Protein AF-B4MZ64-F1 (afdb_monomer)

Secondary structure (DSSP, 8-state):
---TTSTTSGGGS---TTTT-HHHHHHHHHHHHH-TTS-HHHHHHHHHHHHHHS-HHHHHTT------------------------------------------PPPP-PPPPPPPPP-------------------PPPPP-------------TT-------PPP-PPPS-HHHHHHHHHHHH--SS-HHHHHHHHHHHHHTS-HHHHHHHHHHHHHHHHHHHHHHTTSS---

Organism: Drosophila willistoni (NCBI:txid7260)

pLDDT: mean 71.17, std 20.62, range [40.06, 98.38]

Sequence (235 aa):
MPKSSETIRILRLHEPARVGSRAFLNFLREFRSKNTQLDLNTSIRRGTNVWQTMNDTERSKFDYTMPSKCREATAPQDNADMCCNKKMKRKSACAMKRPSCPKKRKPRGCPRKPACPMRKKKKRACAKKRKPACPKKRKPACRKKRKTCRPKRRNPCAKKRVKCSKPGPVMNNGYLNFVRSFRKKHCDLKPQELIKMAARAWCSLPEDKKDRYRRMACKVSKSCRHKHRRVCTGK

Solvent-accessible surface area (backbone atoms only — not comparable to full-atom values): 16026 Å² total; per-residue (Å²): 135,85,69,86,78,63,73,70,67,70,79,73,75,71,71,78,82,58,92,75,41,69,25,58,58,48,42,51,51,52,54,41,72,75,41,72,91,51,54,72,69,56,44,51,54,52,44,51,54,52,58,69,73,51,52,70,77,62,48,50,69,31,53,60,70,68,73,75,71,65,82,72,72,77,63,80,86,81,78,84,86,88,76,92,74,82,74,75,76,78,73,74,83,73,83,70,75,73,74,78,74,75,82,77,73,77,84,79,77,79,81,81,73,81,78,75,80,76,81,77,79,77,82,79,88,75,92,78,81,91,80,85,89,77,89,76,81,77,77,82,77,79,80,75,80,74,78,78,77,73,79,77,84,73,74,88,78,68,76,77,70,82,72,60,74,82,74,75,79,89,45,79,40,28,65,61,43,44,44,52,57,48,43,74,77,49,59,88,52,55,72,69,58,45,51,56,52,42,52,53,53,55,70,73,47,55,67,73,66,51,45,58,31,38,53,56,9,53,53,55,55,60,68,53,53,67,63,65,65,70,75,78,75,78,129

Radius of gyration: 35.27 Å; Cα contacts (8 Å, |Δi|>4): 77; chains: 1; bounding box: 76×87×74 Å

Structure (mmCIF, N/CA/C/O backbone):
data_AF-B4MZ64-F1
#
_entry.id   AF-B4MZ64-F1
#
loop_
_atom_site.group_PDB
_atom_site.id
_atom_site.type_symbol
_atom_site.label_atom_id
_atom_site.label_alt_id
_atom_site.label_comp_id
_atom_site.label_asym_id
_atom_site.label_entity_id
_atom_site.label_seq_id
_atom_site.pdbx_PDB_ins_code
_atom_site.Cartn_x
_atom_site.Cartn_y
_atom_site.Cartn_z
_atom_site.occupancy
_atom_site.B_iso_or_equiv
_atom_site.auth_seq_id
_atom_site.auth_comp_id
_atom_site.auth_asym_id
_atom_site.auth_atom_id
_atom_site.pdbx_PDB_model_num
ATOM 1 N N . MET A 1 1 ? -29.131 22.710 37.469 1.00 44.19 1 MET A N 1
ATOM 2 C CA . MET A 1 1 ? -29.317 22.275 36.066 1.00 44.19 1 MET A CA 1
ATOM 3 C C . MET A 1 1 ? -28.322 23.017 35.175 1.00 44.19 1 MET A C 1
ATOM 5 O O . MET A 1 1 ? -28.594 24.157 34.809 1.00 44.19 1 MET A O 1
ATOM 9 N N . PRO A 1 2 ? -27.130 22.452 34.914 1.00 45.06 2 PRO A N 1
ATOM 10 C CA . PRO A 1 2 ? -26.125 23.092 34.064 1.00 45.06 2 PRO A CA 1
ATOM 11 C C . PRO A 1 2 ? -26.565 23.093 32.590 1.00 45.06 2 PRO A C 1
ATOM 13 O O . PRO A 1 2 ? -27.220 22.165 32.117 1.00 45.06 2 PRO A O 1
ATOM 16 N N . LYS A 1 3 ? -26.253 24.186 31.886 1.00 45.31 3 LYS A N 1
ATOM 17 C CA . LYS A 1 3 ? -26.766 24.527 30.550 1.00 45.31 3 LYS A CA 1
ATOM 18 C C . LYS A 1 3 ? -26.085 23.678 29.463 1.00 45.31 3 LYS A C 1
ATOM 20 O O . LYS A 1 3 ? -24.864 23.566 29.420 1.00 45.31 3 LYS A O 1
ATOM 25 N N . SER A 1 4 ? -26.879 23.130 28.542 1.00 54.81 4 SER A N 1
ATOM 26 C CA . SER A 1 4 ? -26.494 22.174 27.483 1.00 54.81 4 SER A CA 1
ATOM 27 C C . SER A 1 4 ? -25.489 22.682 26.434 1.00 54.81 4 SER A C 1
ATOM 29 O O . SER A 1 4 ? -25.096 21.932 25.541 1.00 54.81 4 SER A O 1
ATOM 31 N N . SER A 1 5 ? -25.038 23.935 26.518 1.00 47.34 5 SER A N 1
ATOM 32 C CA . SER A 1 5 ? -24.089 24.524 25.567 1.00 47.34 5 SER A CA 1
ATOM 33 C C . SER A 1 5 ? -22.616 24.344 25.955 1.00 47.34 5 SER A C 1
ATOM 35 O O . SER A 1 5 ? -21.743 24.563 25.115 1.00 47.34 5 SER A O 1
ATOM 37 N N . GLU A 1 6 ? -22.310 23.925 27.187 1.00 47.84 6 GLU A N 1
ATOM 38 C CA . GLU A 1 6 ? -20.921 23.747 27.649 1.00 47.84 6 GLU A CA 1
ATOM 39 C C . GLU A 1 6 ? -20.331 22.360 27.354 1.00 47.84 6 GLU A C 1
ATOM 41 O O . GLU A 1 6 ? -19.113 22.199 27.287 1.00 47.84 6 GLU A O 1
ATOM 46 N N . THR A 1 7 ? -21.163 21.364 27.049 1.00 51.06 7 THR A N 1
ATOM 47 C CA . THR A 1 7 ? -20.707 19.983 26.821 1.00 51.06 7 THR A CA 1
ATOM 48 C C . THR A 1 7 ? -19.981 19.794 25.478 1.00 51.06 7 THR A C 1
ATOM 50 O O . THR A 1 7 ? -19.243 18.829 25.297 1.00 51.06 7 THR A O 1
ATOM 53 N N . ILE A 1 8 ? -20.118 20.727 24.528 1.00 50.91 8 ILE A N 1
ATOM 54 C CA . ILE A 1 8 ? -19.546 20.582 23.174 1.00 50.91 8 ILE A CA 1
ATOM 55 C C . ILE A 1 8 ? -18.115 21.151 23.070 1.00 50.91 8 ILE A C 1
ATOM 57 O O . ILE A 1 8 ? -17.377 20.802 22.147 1.00 50.91 8 ILE A O 1
ATOM 61 N N . ARG A 1 9 ? -17.651 21.963 24.033 1.00 44.84 9 ARG A N 1
ATOM 62 C CA . ARG A 1 9 ? -16.267 22.486 24.027 1.00 44.84 9 ARG A CA 1
ATOM 63 C C . ARG A 1 9 ? -15.225 21.543 24.639 1.00 44.84 9 ARG A C 1
ATOM 65 O O . ARG A 1 9 ? -14.046 21.709 24.346 1.00 44.84 9 ARG A O 1
ATOM 72 N N . ILE A 1 10 ? -15.634 20.515 25.383 1.00 49.16 10 ILE A N 1
ATOM 73 C CA . ILE A 1 10 ? -14.703 19.556 26.011 1.00 49.16 10 ILE A CA 1
ATOM 74 C C . ILE A 1 10 ? -14.174 18.507 25.009 1.00 49.16 10 ILE A C 1
ATOM 76 O O . ILE A 1 10 ? -13.098 17.950 25.199 1.00 49.16 10 ILE A O 1
ATOM 80 N N . LEU A 1 11 ? -14.835 18.298 23.865 1.00 48.31 11 LEU A N 1
ATOM 81 C CA . LEU A 1 11 ? -14.428 17.277 22.883 1.00 48.31 11 LEU A CA 1
ATOM 82 C C . LEU A 1 11 ? -13.414 17.751 21.822 1.00 48.31 11 LEU A C 1
ATOM 84 O O . LEU A 1 11 ? -13.159 17.025 20.862 1.00 48.31 11 LEU A O 1
ATOM 88 N N . ARG A 1 12 ? -12.829 18.953 21.950 1.00 49.09 12 ARG A N 1
ATOM 89 C CA . ARG A 1 12 ? -11.942 19.524 20.911 1.00 49.09 12 ARG A CA 1
ATOM 90 C C . ARG A 1 12 ? -10.519 19.880 21.347 1.00 49.09 12 ARG A C 1
ATOM 92 O O . ARG A 1 12 ? -9.770 20.372 20.511 1.00 49.09 12 ARG A O 1
ATOM 99 N N . LEU A 1 13 ? -10.139 19.617 22.600 1.00 44.72 13 LEU A N 1
ATOM 100 C CA . LEU A 1 13 ? -8.792 19.918 23.118 1.00 44.72 13 LEU A CA 1
ATOM 101 C C . LEU A 1 13 ? -7.916 18.694 23.402 1.00 44.72 13 LEU A C 1
ATOM 103 O O . LEU A 1 13 ? -6.754 18.857 23.754 1.00 44.72 13 LEU A O 1
ATOM 107 N N . HIS A 1 14 ? -8.407 17.479 23.169 1.00 49.84 14 HIS A N 1
ATOM 108 C CA . HIS A 1 14 ? -7.548 16.300 23.151 1.00 49.84 14 HIS A CA 1
ATOM 109 C C . HIS A 1 14 ? -7.189 15.976 21.699 1.00 49.84 14 HIS A C 1
ATOM 111 O O . HIS A 1 14 ? -7.733 15.052 21.093 1.00 49.84 14 HIS A O 1
ATOM 117 N N . GLU A 1 15 ? -6.271 16.755 21.113 1.00 50.22 15 GLU A N 1
ATOM 118 C CA . GLU A 1 15 ? -5.446 16.185 20.046 1.00 50.22 15 GLU A CA 1
ATOM 119 C C . GLU A 1 15 ? -4.877 14.877 20.616 1.00 50.22 15 GLU A C 1
ATOM 121 O O . GLU A 1 15 ? -4.256 14.911 21.683 1.00 50.22 15 GLU A O 1
ATOM 126 N N . PRO A 1 16 ? -5.104 13.711 19.987 1.00 55.47 16 PRO A N 1
ATOM 127 C CA . PRO A 1 16 ? -4.497 12.472 20.429 1.00 55.47 16 PRO A CA 1
ATOM 128 C C . PRO A 1 16 ? -3.010 12.552 20.085 1.00 55.47 16 PRO A C 1
ATOM 130 O O . PRO A 1 16 ? -2.543 11.997 19.088 1.00 55.47 16 PRO A O 1
ATOM 133 N N . ALA A 1 17 ? -2.265 13.290 20.906 1.00 48.47 17 ALA A N 1
ATOM 134 C CA . ALA A 1 17 ? -0.827 13.289 20.913 1.00 48.47 17 ALA A CA 1
ATOM 135 C C . ALA A 1 17 ? -0.399 11.827 21.065 1.00 48.47 17 ALA A C 1
ATOM 137 O O . ALA A 1 17 ? -0.460 11.225 22.131 1.00 48.47 17 ALA A O 1
ATOM 138 N N . ARG A 1 18 ? 0.034 11.266 19.935 1.00 56.72 18 ARG A N 1
ATOM 139 C CA . ARG A 1 18 ? 0.824 10.041 19.820 1.00 56.72 18 ARG A CA 1
ATOM 140 C C . ARG A 1 18 ? 0.088 8.728 20.124 1.00 56.72 18 ARG A C 1
ATOM 142 O O . ARG A 1 18 ? 0.587 7.900 20.877 1.00 56.72 18 ARG A O 1
ATOM 149 N N . VAL A 1 19 ? -0.932 8.399 19.327 1.00 53.31 19 VAL A N 1
ATOM 150 C CA . VAL A 1 19 ? -1.306 6.977 19.074 1.00 53.31 19 VAL A CA 1
ATOM 151 C C . VAL A 1 19 ? -0.178 6.205 18.335 1.00 53.31 19 VAL A C 1
ATOM 153 O O . VAL A 1 19 ? -0.294 5.022 18.038 1.00 53.31 19 VAL A O 1
ATOM 156 N N . GLY A 1 20 ? 0.960 6.853 18.057 1.00 61.44 20 GLY A N 1
ATOM 157 C CA . GLY A 1 20 ? 2.174 6.245 17.506 1.00 61.44 20 GLY A CA 1
ATOM 158 C C . GLY A 1 20 ? 3.365 6.185 18.467 1.00 61.44 20 GLY A C 1
ATOM 159 O O . GLY A 1 20 ? 4.486 6.023 17.988 1.00 61.44 20 GLY A O 1
ATOM 160 N N . SER A 1 21 ? 3.184 6.366 19.785 1.00 80.69 21 SER A N 1
ATOM 161 C CA . SER A 1 21 ? 4.310 6.212 20.717 1.00 80.69 21 SER A CA 1
ATOM 162 C C . SER A 1 21 ? 4.754 4.745 20.772 1.00 80.69 21 SER A C 1
ATOM 164 O O . SER A 1 21 ? 3.944 3.817 20.820 1.00 80.69 21 SER A O 1
ATOM 166 N N . ARG A 1 22 ? 6.069 4.514 20.739 1.00 87.88 22 ARG A N 1
ATOM 167 C CA . ARG A 1 22 ? 6.648 3.164 20.820 1.00 87.88 22 ARG A CA 1
ATOM 168 C C . ARG A 1 22 ? 6.243 2.465 22.126 1.00 87.88 22 ARG A C 1
ATOM 170 O O . ARG A 1 22 ? 5.986 1.263 22.108 1.00 87.88 22 ARG A O 1
ATOM 177 N N . ALA A 1 23 ? 6.082 3.243 23.199 1.00 91.44 23 ALA A N 1
ATOM 178 C CA . ALA A 1 23 ? 5.573 2.800 24.490 1.00 91.44 23 ALA A CA 1
ATOM 179 C C . ALA A 1 23 ? 4.170 2.177 24.406 1.00 91.44 23 ALA A C 1
ATOM 181 O O . ALA A 1 23 ? 3.951 1.087 24.930 1.00 91.44 23 ALA A O 1
ATOM 182 N N . PHE A 1 24 ? 3.242 2.790 23.663 1.00 93.44 24 PHE A N 1
ATOM 183 C CA . PHE A 1 24 ? 1.896 2.237 23.485 1.00 93.44 24 PHE A CA 1
ATOM 184 C C . PHE A 1 24 ? 1.916 0.870 22.786 1.00 93.44 24 PHE A C 1
ATOM 186 O O . PHE A 1 24 ? 1.192 -0.046 23.171 1.00 93.44 24 PHE A O 1
ATOM 193 N N . LEU A 1 25 ? 2.781 0.694 21.781 1.00 92.81 25 LEU A N 1
ATOM 194 C CA . LEU A 1 25 ? 2.922 -0.591 21.087 1.00 92.81 25 LEU A CA 1
ATOM 195 C C . LEU A 1 25 ? 3.526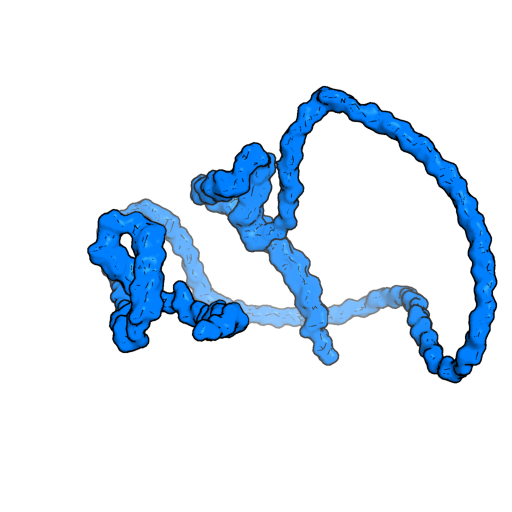 -1.680 21.987 1.00 92.81 25 LEU A C 1
ATOM 197 O O . LEU A 1 25 ? 3.133 -2.843 21.876 1.00 92.81 25 LEU A O 1
ATOM 201 N N . ASN A 1 26 ? 4.464 -1.320 22.869 1.00 93.44 26 ASN A N 1
ATOM 202 C CA . ASN A 1 26 ? 5.010 -2.234 23.876 1.00 93.44 26 ASN A CA 1
ATOM 203 C C . ASN A 1 26 ? 3.927 -2.647 24.880 1.00 93.44 26 ASN A C 1
ATOM 205 O O . ASN A 1 26 ? 3.745 -3.837 25.129 1.00 93.44 26 ASN A O 1
ATOM 209 N N . PHE A 1 27 ? 3.146 -1.682 25.366 1.00 95.75 27 PHE A N 1
ATOM 210 C CA . PHE A 1 27 ? 2.005 -1.942 26.234 1.00 95.75 27 PHE A CA 1
ATOM 211 C C . PHE A 1 27 ? 0.972 -2.863 25.579 1.00 95.75 27 PHE A C 1
ATOM 213 O O . PHE A 1 27 ? 0.598 -3.867 26.173 1.00 95.75 27 PHE A O 1
ATOM 220 N N . LEU A 1 28 ? 0.549 -2.594 24.337 1.00 95.69 28 LEU A N 1
ATOM 221 C CA . LEU A 1 28 ? -0.423 -3.451 23.645 1.00 95.69 28 LEU A CA 1
ATOM 222 C C . LEU A 1 28 ? 0.087 -4.887 23.470 1.00 95.69 28 LEU A C 1
ATOM 224 O O . LEU A 1 28 ? -0.709 -5.828 23.472 1.00 95.69 28 LEU A O 1
ATOM 228 N N . ARG A 1 29 ? 1.404 -5.070 23.320 1.00 94.38 29 ARG A N 1
ATOM 229 C CA . ARG A 1 29 ? 2.022 -6.396 23.239 1.00 94.38 29 ARG A CA 1
ATOM 230 C C . ARG A 1 29 ? 1.877 -7.158 24.556 1.00 94.38 29 ARG A C 1
ATOM 232 O O . ARG A 1 29 ? 1.440 -8.305 24.525 1.00 94.38 29 ARG A O 1
ATOM 239 N N . GLU A 1 30 ? 2.203 -6.526 25.681 1.00 95.88 30 GLU A N 1
ATOM 240 C CA . GLU A 1 30 ? 2.091 -7.140 27.012 1.00 95.88 30 GLU A CA 1
ATOM 241 C C . GLU A 1 30 ? 0.628 -7.321 27.445 1.00 95.88 30 GLU A C 1
ATOM 243 O O . GLU A 1 30 ? 0.235 -8.360 27.973 1.00 95.88 30 GLU A O 1
ATOM 248 N N . PHE A 1 31 ? -0.226 -6.343 27.145 1.00 97.19 31 PHE A N 1
ATOM 249 C CA . PHE A 1 31 ? -1.661 -6.433 27.390 1.00 97.19 31 PHE A CA 1
ATOM 250 C C . PHE A 1 31 ? -2.263 -7.646 26.676 1.00 97.19 31 PHE A C 1
ATOM 252 O O . PHE A 1 31 ? -3.051 -8.389 27.259 1.00 97.19 31 PHE A O 1
ATOM 259 N N . ARG A 1 32 ? -1.855 -7.894 25.426 1.00 96.56 32 ARG A N 1
ATOM 260 C CA . ARG A 1 32 ? -2.309 -9.056 24.659 1.00 96.56 32 ARG A CA 1
ATOM 261 C C . ARG A 1 32 ? -1.732 -10.372 25.181 1.00 96.56 32 ARG A C 1
ATOM 263 O O . ARG A 1 32 ? -2.454 -11.361 25.169 1.00 96.56 32 ARG A O 1
ATOM 270 N N . SER A 1 33 ? -0.480 -10.404 25.647 1.00 96.38 33 SER A N 1
ATOM 271 C CA . SER A 1 33 ? 0.084 -11.629 26.234 1.00 96.38 33 SER A CA 1
ATOM 272 C C . SER A 1 33 ? -0.632 -12.031 27.524 1.00 96.38 33 SER A C 1
ATOM 274 O O . SER A 1 33 ? -0.755 -13.217 27.796 1.00 96.38 33 SER A O 1
ATOM 276 N N . LYS A 1 34 ? -1.141 -11.055 28.287 1.00 97.38 34 LYS A N 1
ATOM 277 C CA . LYS A 1 34 ? -1.957 -11.286 29.490 1.00 97.38 34 LYS A CA 1
ATOM 278 C C . LYS A 1 34 ? -3.422 -11.624 29.181 1.00 97.38 34 LYS A C 1
ATOM 280 O O . LYS A 1 34 ? -4.074 -12.268 29.989 1.00 97.38 34 LYS A O 1
ATOM 285 N N . ASN A 1 35 ? -3.944 -11.205 28.025 1.00 96.94 35 ASN A N 1
ATOM 286 C CA . ASN A 1 35 ? -5.351 -11.374 27.638 1.00 96.94 35 ASN A CA 1
ATOM 287 C C . ASN A 1 35 ? -5.491 -12.209 26.354 1.00 96.94 35 ASN A C 1
ATOM 289 O O . ASN A 1 35 ? -6.026 -11.733 25.348 1.00 96.94 35 ASN A O 1
ATOM 293 N N . THR A 1 36 ? -5.010 -13.453 26.376 1.00 95.19 36 THR A N 1
ATOM 294 C CA . THR A 1 36 ? -5.007 -14.351 25.203 1.00 95.19 36 THR A CA 1
ATOM 295 C C . THR A 1 36 ? -6.405 -14.761 24.735 1.00 95.19 36 THR A C 1
ATOM 297 O O . THR A 1 36 ? -6.574 -15.097 23.566 1.00 95.19 36 THR A O 1
ATOM 300 N N . GLN A 1 37 ? -7.411 -14.682 25.611 1.00 96.69 37 GLN A N 1
ATOM 301 C CA . GLN A 1 37 ? -8.806 -15.021 25.305 1.00 96.69 37 GLN A CA 1
ATOM 302 C C . GLN A 1 37 ? -9.553 -13.985 24.451 1.00 96.69 37 GLN A C 1
ATOM 304 O O . GLN A 1 37 ? -10.640 -14.268 23.954 1.00 96.69 37 GLN A O 1
ATOM 309 N N . LEU A 1 38 ? -9.016 -12.771 24.297 1.00 95.81 38 LEU A N 1
ATOM 310 C CA . LEU A 1 38 ? -9.677 -11.710 23.537 1.00 95.81 38 LEU A CA 1
ATOM 311 C C . LEU A 1 38 ? -9.241 -11.728 22.069 1.00 95.81 38 LEU A C 1
ATOM 313 O O . LEU A 1 38 ? -8.066 -11.922 21.750 1.00 95.81 38 LEU A O 1
ATOM 317 N N . ASP A 1 39 ? -10.181 -11.452 21.163 1.00 96.38 39 ASP A N 1
ATOM 318 C CA . ASP A 1 39 ? -9.845 -11.212 19.762 1.00 96.38 39 ASP A CA 1
ATOM 319 C C . ASP A 1 39 ? -9.003 -9.934 19.605 1.00 96.38 39 ASP A C 1
ATOM 321 O O . ASP A 1 39 ? -9.073 -9.007 20.415 1.00 96.38 39 ASP A O 1
ATOM 325 N N . LEU A 1 40 ? -8.233 -9.854 18.515 1.00 93.81 40 LEU A N 1
ATOM 326 C CA . LEU A 1 40 ? -7.297 -8.755 18.269 1.00 93.81 40 LEU A CA 1
ATOM 327 C C . LEU A 1 40 ? -7.956 -7.365 18.316 1.00 93.81 40 LEU A C 1
ATOM 329 O O . LEU A 1 40 ? -7.364 -6.430 18.855 1.00 93.81 40 LEU A O 1
ATOM 333 N N . ASN A 1 41 ? -9.158 -7.205 17.756 1.00 95.12 41 ASN A N 1
ATOM 334 C CA . ASN A 1 41 ? -9.832 -5.908 17.725 1.00 95.12 41 ASN A CA 1
ATOM 335 C C . ASN A 1 41 ? -10.334 -5.523 19.119 1.00 95.12 41 ASN A C 1
ATOM 337 O O . ASN A 1 41 ? -10.204 -4.364 19.521 1.00 95.12 41 ASN A O 1
ATOM 341 N N . THR A 1 42 ? -10.857 -6.488 19.873 1.00 96.00 42 THR A N 1
ATOM 342 C CA . THR A 1 42 ? -11.282 -6.285 21.260 1.00 96.00 42 THR A CA 1
ATOM 343 C C . THR A 1 42 ? -10.094 -5.974 22.166 1.00 96.00 42 THR A C 1
ATOM 345 O O . THR A 1 42 ? -10.183 -5.038 22.964 1.00 96.00 42 THR A O 1
ATOM 348 N N . SER A 1 43 ? -8.953 -6.652 21.996 1.00 96.50 43 SER A N 1
ATOM 349 C CA . SER A 1 43 ? -7.714 -6.330 22.715 1.00 96.50 43 SER A CA 1
ATOM 350 C C . SER A 1 43 ? -7.236 -4.910 22.419 1.00 96.50 43 SER A C 1
ATOM 352 O O . SER A 1 43 ? -6.876 -4.194 23.348 1.00 96.50 43 SER A O 1
ATOM 354 N N . ILE A 1 44 ? -7.267 -4.468 21.154 1.00 95.00 44 ILE A N 1
ATOM 355 C CA . ILE A 1 44 ? -6.863 -3.102 20.787 1.00 95.00 44 ILE A CA 1
ATOM 356 C C . ILE A 1 44 ? -7.798 -2.073 21.426 1.00 95.00 44 ILE A C 1
ATOM 358 O O . ILE A 1 44 ? -7.318 -1.100 22.004 1.00 95.00 44 ILE A O 1
ATOM 362 N N . ARG A 1 45 ? -9.120 -2.281 21.367 1.00 95.12 45 ARG A N 1
ATOM 363 C CA . ARG A 1 45 ? -10.096 -1.347 21.952 1.00 95.12 45 ARG A CA 1
ATOM 364 C C . ARG A 1 45 ? -9.949 -1.252 23.468 1.00 95.12 45 ARG A C 1
ATOM 366 O O . ARG A 1 45 ? -9.792 -0.153 23.991 1.00 95.12 45 ARG A O 1
ATOM 373 N N . ARG A 1 46 ? -9.946 -2.395 24.165 1.00 97.31 46 ARG A N 1
ATOM 374 C CA . ARG A 1 46 ? -9.803 -2.430 25.629 1.00 97.31 46 ARG A CA 1
ATOM 375 C C . ARG A 1 46 ? -8.443 -1.897 26.072 1.00 97.31 46 ARG A C 1
ATOM 377 O O . ARG A 1 46 ? -8.396 -1.063 26.968 1.00 97.31 46 ARG A O 1
ATOM 384 N N . GLY A 1 47 ? -7.364 -2.300 25.402 1.00 96.31 47 GLY A N 1
ATOM 385 C CA . GLY A 1 47 ? -6.018 -1.804 25.680 1.00 96.31 47 GLY A CA 1
ATOM 386 C C . GLY A 1 47 ? -5.903 -0.292 25.483 1.00 96.31 47 GLY A C 1
ATOM 387 O O . GLY A 1 47 ? -5.327 0.386 26.322 1.00 96.31 47 GLY A O 1
ATOM 388 N N . THR A 1 48 ? -6.510 0.270 24.433 1.00 95.31 48 THR A N 1
ATOM 389 C CA . THR A 1 48 ? -6.518 1.731 24.226 1.00 95.31 48 THR A CA 1
ATOM 390 C C . THR A 1 48 ? -7.217 2.461 25.373 1.00 95.31 48 THR A C 1
ATOM 392 O O . THR A 1 48 ? -6.692 3.462 25.853 1.00 95.31 48 THR A O 1
ATOM 395 N N . ASN A 1 49 ? -8.351 1.945 25.856 1.00 95.75 49 ASN A N 1
ATOM 396 C CA . ASN A 1 49 ? -9.061 2.554 26.983 1.00 95.75 49 ASN A CA 1
ATOM 397 C C . ASN A 1 49 ? -8.222 2.503 28.268 1.00 95.75 49 ASN A C 1
ATOM 399 O O . ASN A 1 49 ? -8.080 3.520 28.937 1.00 95.75 49 ASN A O 1
ATOM 403 N N . VAL A 1 50 ? -7.604 1.354 28.569 1.00 97.19 50 VAL A N 1
ATOM 404 C CA . VAL A 1 50 ? -6.710 1.211 29.732 1.00 97.19 50 VAL A CA 1
ATOM 405 C C . VAL A 1 50 ? -5.510 2.154 29.619 1.00 97.19 50 VAL A C 1
ATOM 407 O O . VAL A 1 50 ? -5.164 2.838 30.574 1.00 97.19 50 VAL A O 1
ATOM 410 N N . TRP A 1 51 ? -4.902 2.267 28.436 1.00 95.38 51 TRP A N 1
ATOM 411 C CA . TRP A 1 51 ? -3.779 3.179 28.208 1.00 95.38 51 TRP A CA 1
ATOM 412 C C . TRP A 1 51 ? -4.148 4.645 28.463 1.00 95.38 51 TRP A C 1
ATOM 414 O O . TRP A 1 51 ? -3.345 5.407 29.006 1.00 95.38 51 TRP A O 1
ATOM 424 N N . GLN A 1 52 ? -5.365 5.050 28.087 1.00 93.81 52 GLN A N 1
ATOM 425 C CA . GLN A 1 52 ? -5.865 6.405 28.323 1.00 93.81 52 GLN A CA 1
ATOM 426 C C . GLN A 1 52 ? -6.053 6.706 29.813 1.00 93.81 52 GLN A C 1
ATOM 428 O O . GLN A 1 52 ? -5.785 7.835 30.212 1.00 93.81 52 GLN A O 1
ATOM 433 N N . THR A 1 53 ? -6.432 5.714 30.624 1.00 95.69 53 THR A N 1
ATOM 434 C CA . THR A 1 53 ? -6.600 5.877 32.078 1.00 95.69 53 THR A CA 1
ATOM 435 C C . THR A 1 53 ? -5.294 5.818 32.873 1.00 95.69 53 THR A C 1
ATOM 437 O O . THR A 1 53 ? -5.290 6.194 34.038 1.00 95.69 53 THR A O 1
ATOM 440 N N . MET A 1 54 ? -4.195 5.345 32.275 1.00 95.94 54 MET A N 1
ATOM 441 C CA . MET A 1 54 ? -2.896 5.248 32.954 1.00 95.94 54 MET A CA 1
ATOM 442 C C . MET A 1 54 ? -2.200 6.604 33.091 1.00 95.94 54 MET A C 1
ATOM 444 O O . MET A 1 54 ? -2.225 7.423 32.168 1.00 95.94 54 MET A O 1
ATOM 448 N N . ASN A 1 55 ? -1.502 6.787 34.212 1.00 95.75 55 ASN A N 1
ATOM 449 C CA . ASN A 1 55 ? -0.678 7.967 34.479 1.00 95.75 55 ASN A CA 1
ATOM 450 C C . ASN A 1 55 ? 0.659 7.902 33.723 1.00 95.75 55 ASN A C 1
ATOM 452 O O . ASN A 1 55 ? 1.140 6.824 33.363 1.00 95.75 55 ASN A O 1
ATOM 456 N N . ASP A 1 56 ? 1.322 9.045 33.531 1.00 91.19 56 ASP A N 1
ATOM 457 C CA . ASP A 1 56 ? 2.580 9.096 32.771 1.00 91.19 56 ASP A CA 1
ATOM 458 C C . ASP A 1 56 ? 3.718 8.294 33.428 1.00 91.19 56 ASP A C 1
ATOM 460 O O . ASP A 1 56 ? 4.508 7.664 32.724 1.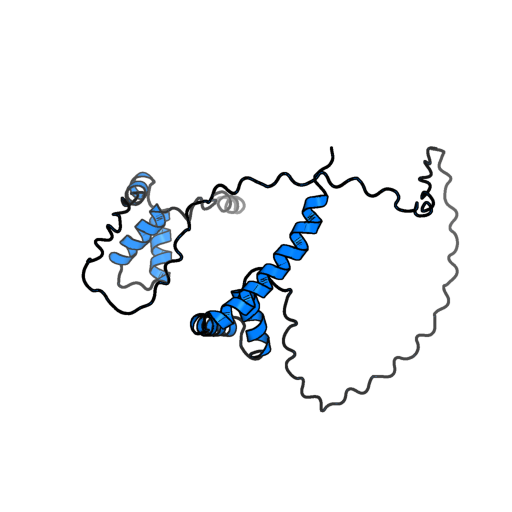00 91.19 56 ASP A O 1
ATOM 464 N N . THR A 1 57 ? 3.750 8.198 34.761 1.00 93.31 57 THR A N 1
ATOM 465 C CA . THR A 1 57 ? 4.698 7.336 35.492 1.00 93.31 57 THR A CA 1
ATOM 466 C C . THR A 1 57 ? 4.502 5.856 35.156 1.00 93.31 57 THR A C 1
ATOM 468 O O . THR A 1 57 ? 5.466 5.103 35.026 1.00 93.31 57 THR A O 1
ATOM 471 N N . GLU A 1 58 ? 3.255 5.420 34.967 1.00 94.44 58 GLU A N 1
ATOM 472 C CA . GLU A 1 58 ? 2.950 4.044 34.576 1.00 94.44 58 GLU A CA 1
ATOM 473 C C . GLU A 1 58 ? 3.253 3.809 33.097 1.00 94.44 58 GLU A C 1
ATOM 475 O O . GLU A 1 58 ? 3.776 2.756 32.734 1.00 94.44 58 GLU A O 1
ATOM 480 N N . ARG A 1 59 ? 2.990 4.808 32.244 1.00 93.75 59 ARG A N 1
ATOM 481 C CA . ARG A 1 59 ? 3.327 4.766 30.814 1.00 93.75 59 ARG A CA 1
ATOM 482 C C . ARG A 1 59 ? 4.835 4.722 30.577 1.00 93.75 59 ARG A C 1
ATOM 484 O O . ARG A 1 59 ? 5.271 4.024 29.663 1.00 93.75 59 ARG A O 1
ATOM 491 N N . SER A 1 60 ? 5.626 5.390 31.419 1.00 91.62 60 SER A N 1
ATOM 492 C CA . SER A 1 60 ? 7.095 5.399 31.349 1.00 91.62 60 SER A CA 1
ATOM 493 C C . SER A 1 60 ? 7.700 3.994 31.488 1.00 91.62 60 SER A C 1
ATOM 495 O O . SER A 1 60 ? 8.685 3.677 30.823 1.00 91.62 60 SER A O 1
ATOM 497 N N . LYS A 1 61 ? 7.044 3.080 32.226 1.00 93.56 61 LYS A N 1
ATOM 498 C CA . LYS A 1 61 ? 7.458 1.662 32.311 1.00 93.56 61 LYS A CA 1
ATOM 499 C C . LYS A 1 61 ? 7.514 0.982 30.937 1.00 93.56 61 LYS A C 1
ATOM 501 O O . LYS A 1 61 ? 8.343 0.105 30.713 1.00 93.56 61 LYS A O 1
ATOM 506 N N . PHE A 1 62 ? 6.658 1.405 30.007 1.00 92.75 62 PHE A N 1
ATOM 507 C CA . PHE A 1 62 ? 6.592 0.868 28.645 1.00 92.75 62 PHE A CA 1
ATOM 508 C C . PHE A 1 62 ? 7.439 1.651 27.644 1.00 92.75 62 PHE A C 1
ATOM 510 O O . PHE A 1 62 ? 7.654 1.173 26.525 1.00 92.75 62 PHE A O 1
ATOM 517 N N . ASP A 1 63 ? 7.945 2.821 28.040 1.00 89.19 63 ASP A N 1
ATOM 518 C CA . ASP A 1 63 ? 8.882 3.620 27.249 1.00 89.19 63 ASP A CA 1
ATOM 519 C C . ASP A 1 63 ? 10.304 3.056 27.288 1.00 89.19 63 ASP A C 1
ATOM 521 O O . ASP A 1 63 ? 11.213 3.609 26.667 1.00 89.19 63 ASP A O 1
ATOM 525 N N . TYR A 1 64 ? 10.492 1.905 27.954 1.00 77.69 64 TYR A N 1
ATOM 526 C CA . TYR A 1 64 ? 11.710 1.129 27.833 1.00 77.69 64 TYR A CA 1
ATOM 527 C C . TYR A 1 64 ? 11.980 0.916 26.347 1.00 77.69 64 TYR A C 1
ATOM 529 O O . TYR A 1 64 ? 11.305 0.162 25.629 1.00 77.69 64 TYR A O 1
ATOM 537 N N . THR A 1 65 ? 12.997 1.632 25.878 1.00 66.25 65 THR A N 1
ATOM 538 C CA . THR A 1 65 ? 13.665 1.308 24.640 1.00 66.25 65 THR A CA 1
ATOM 539 C C . THR A 1 65 ? 14.230 -0.052 24.945 1.00 66.25 65 THR A C 1
ATOM 541 O O . THR A 1 65 ? 15.254 -0.131 25.612 1.00 66.25 65 THR A O 1
ATOM 544 N N . MET A 1 66 ? 13.510 -1.118 24.563 1.00 54.78 66 MET A N 1
ATOM 545 C CA . MET A 1 66 ? 14.081 -2.455 24.515 1.00 54.78 66 MET A CA 1
ATOM 546 C C . MET A 1 66 ? 15.478 -2.220 23.963 1.00 54.78 66 MET A C 1
ATOM 548 O O . MET A 1 66 ? 15.538 -1.726 22.820 1.00 54.78 66 MET A O 1
ATOM 552 N N . PRO A 1 67 ? 16.565 -2.429 24.752 1.00 52.47 67 PRO A N 1
ATOM 553 C CA . PRO A 1 67 ? 17.885 -2.442 24.168 1.00 52.47 67 PRO A CA 1
ATOM 554 C C . PRO A 1 67 ? 17.666 -3.386 23.021 1.00 52.47 67 PRO A C 1
ATOM 556 O O . PRO A 1 67 ? 17.089 -4.466 23.209 1.00 52.47 67 PRO A O 1
ATOM 559 N N . SER A 1 68 ? 17.866 -2.866 21.815 1.00 48.34 68 SER A N 1
ATOM 560 C CA . SER A 1 68 ? 17.719 -3.662 20.627 1.00 48.34 68 SER A CA 1
ATOM 561 C C . SER A 1 68 ? 18.788 -4.702 20.858 1.00 48.34 68 SER A C 1
ATOM 563 O O . SER A 1 68 ? 19.940 -4.423 20.553 1.00 48.34 68 SER A O 1
ATOM 565 N N . LYS A 1 69 ? 18.437 -5.813 21.533 1.00 48.53 69 LYS A N 1
ATOM 566 C CA . LYS A 1 69 ? 19.250 -6.998 21.650 1.00 48.53 69 LYS A CA 1
ATOM 567 C C . LYS A 1 69 ? 19.480 -7.221 20.199 1.00 48.53 69 LYS A C 1
ATOM 569 O O . LYS A 1 69 ? 18.537 -7.484 19.437 1.00 48.53 69 LYS A O 1
ATOM 574 N N . CYS A 1 70 ? 20.695 -6.862 19.812 1.00 41.50 70 CYS A N 1
ATOM 575 C CA . CYS A 1 70 ? 21.191 -7.096 18.506 1.00 41.50 70 CYS A CA 1
ATOM 576 C C . CYS A 1 70 ? 20.685 -8.503 18.233 1.00 41.50 70 CYS A C 1
ATOM 578 O O . CYS A 1 70 ? 20.839 -9.418 19.047 1.00 41.50 70 CYS A O 1
ATOM 580 N N . ARG A 1 71 ? 20.048 -8.682 17.086 1.00 46.06 71 ARG A N 1
ATOM 581 C CA . ARG A 1 71 ? 20.449 -9.852 16.340 1.00 46.06 71 ARG A CA 1
ATOM 582 C C . ARG A 1 71 ? 21.973 -9.723 16.228 1.00 46.06 71 ARG A C 1
ATOM 584 O O . ARG A 1 71 ? 22.466 -9.186 15.244 1.00 46.06 71 ARG A O 1
ATOM 591 N N . GLU A 1 72 ? 22.701 -10.114 17.276 1.00 43.81 72 GLU A N 1
ATOM 592 C CA . GLU A 1 72 ? 23.914 -10.874 17.129 1.00 43.81 72 GLU A CA 1
ATOM 593 C C . GLU A 1 72 ? 23.437 -12.024 16.276 1.00 43.81 72 GLU A C 1
ATOM 595 O O . GLU A 1 72 ? 22.796 -12.982 16.704 1.00 43.81 72 GLU A O 1
ATOM 600 N N . ALA A 1 73 ? 23.578 -11.779 14.981 1.00 50.00 73 ALA A N 1
ATOM 601 C CA . ALA A 1 73 ? 23.672 -12.816 14.014 1.00 50.00 73 ALA A CA 1
ATOM 602 C C . ALA A 1 73 ? 24.933 -13.581 14.406 1.00 50.00 73 ALA A C 1
ATOM 604 O O . ALA A 1 73 ? 25.982 -13.413 13.794 1.00 50.00 73 ALA A O 1
ATOM 605 N N . THR A 1 74 ? 24.817 -14.446 15.410 1.00 50.41 74 THR A N 1
ATOM 606 C CA . THR A 1 74 ? 25.523 -15.714 15.386 1.00 50.41 74 THR A CA 1
ATOM 607 C C . THR A 1 74 ? 24.868 -16.473 14.241 1.00 50.41 74 THR A C 1
ATOM 609 O O . THR A 1 74 ? 23.953 -17.272 14.413 1.00 50.41 74 THR A O 1
ATOM 612 N N . ALA A 1 75 ? 25.231 -16.076 13.021 1.00 46.41 75 ALA A N 1
ATOM 613 C CA . ALA A 1 75 ? 25.106 -16.944 11.880 1.00 46.41 75 ALA A CA 1
ATOM 614 C C . ALA A 1 75 ? 26.000 -18.139 12.217 1.00 46.41 75 ALA A C 1
ATOM 616 O O . ALA A 1 75 ? 27.184 -17.920 12.481 1.00 46.41 75 ALA A O 1
ATOM 617 N N . PRO A 1 76 ? 25.473 -19.370 12.246 1.00 47.59 76 PRO A N 1
ATOM 618 C CA . PRO A 1 76 ? 26.325 -20.536 12.171 1.00 47.59 76 PRO A CA 1
ATOM 619 C C . PRO A 1 76 ? 27.118 -20.401 10.867 1.00 47.59 76 PRO A C 1
ATOM 621 O O . PRO A 1 76 ? 26.563 -20.4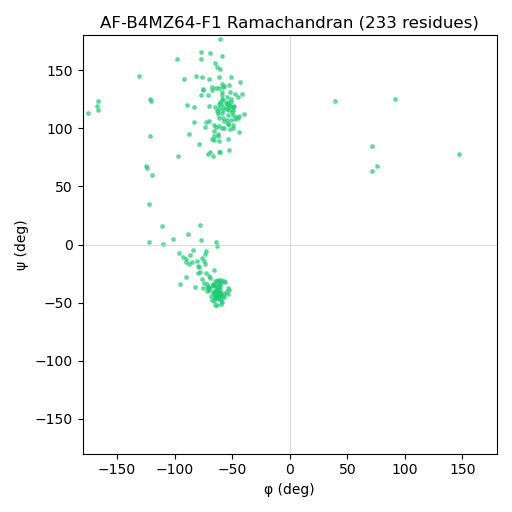85 9.768 1.00 47.59 76 PRO A O 1
ATOM 624 N N . GLN A 1 77 ? 28.405 -20.075 10.984 1.00 54.72 77 GLN A N 1
ATOM 625 C CA . GLN A 1 77 ? 29.373 -20.536 10.006 1.00 54.72 77 GLN A CA 1
ATOM 626 C C . GLN A 1 77 ? 29.329 -22.051 10.126 1.00 54.72 77 GLN A C 1
ATOM 628 O O . GLN A 1 77 ? 29.590 -22.556 11.207 1.00 54.72 77 GLN A O 1
ATOM 633 N N . ASP A 1 78 ? 28.825 -22.698 9.079 1.00 53.81 78 ASP A N 1
ATOM 634 C CA . ASP A 1 78 ? 29.112 -24.072 8.648 1.00 53.81 78 ASP A CA 1
ATOM 635 C C . ASP A 1 78 ? 27.856 -24.672 8.018 1.00 53.81 78 ASP A C 1
ATOM 637 O O . ASP A 1 78 ? 27.084 -25.412 8.621 1.00 53.81 78 ASP A O 1
ATOM 641 N N . ASN A 1 79 ? 27.611 -24.276 6.772 1.00 51.66 79 ASN A N 1
ATOM 642 C CA . ASN A 1 79 ? 27.568 -25.235 5.676 1.00 51.66 79 ASN A CA 1
ATOM 643 C C . ASN A 1 79 ? 27.582 -24.474 4.353 1.00 51.66 79 ASN A C 1
ATOM 645 O O . ASN A 1 79 ? 26.746 -23.611 4.068 1.00 51.66 79 ASN A O 1
ATOM 649 N N . ALA A 1 80 ? 28.632 -24.765 3.598 1.00 51.03 80 ALA A N 1
ATOM 650 C CA . ALA A 1 80 ? 28.833 -24.323 2.243 1.00 51.03 80 ALA A CA 1
ATOM 651 C C . ALA A 1 80 ? 27.836 -25.015 1.300 1.00 51.03 80 ALA A C 1
ATOM 653 O O . ALA A 1 80 ? 27.237 -26.034 1.621 1.00 51.03 80 ALA A O 1
ATOM 654 N N . ASP A 1 81 ? 27.742 -24.426 0.115 1.00 54.09 81 ASP A N 1
ATOM 655 C CA . ASP A 1 81 ? 27.175 -24.970 -1.113 1.00 54.09 81 ASP A CA 1
ATOM 656 C C . ASP A 1 81 ? 25.690 -24.752 -1.440 1.00 54.09 81 ASP A C 1
ATOM 658 O O . ASP A 1 81 ? 24.748 -25.087 -0.734 1.00 54.09 81 ASP A O 1
ATOM 662 N N . MET A 1 82 ? 25.532 -24.185 -2.641 1.00 55.62 82 MET A N 1
ATOM 663 C CA . MET A 1 82 ? 24.316 -24.063 -3.443 1.00 55.62 82 MET A CA 1
ATOM 664 C C . MET A 1 82 ? 23.260 -23.022 -3.044 1.00 55.62 82 MET A C 1
ATOM 666 O O . MET A 1 82 ? 22.088 -23.328 -2.859 1.00 55.62 82 MET A O 1
ATOM 670 N N . CYS A 1 83 ? 23.606 -21.736 -3.178 1.00 43.34 83 CYS A N 1
ATOM 671 C CA . CYS A 1 83 ? 22.857 -20.895 -4.128 1.00 43.34 83 CYS A CA 1
ATOM 672 C C . CYS A 1 83 ? 23.558 -19.564 -4.422 1.00 43.34 83 CYS A C 1
ATOM 674 O O . CYS A 1 83 ? 23.840 -18.758 -3.539 1.00 43.34 83 CYS A O 1
ATOM 676 N N . CYS A 1 84 ? 23.814 -19.336 -5.710 1.00 47.12 84 CYS A N 1
ATOM 677 C CA . CYS A 1 84 ? 24.528 -18.212 -6.301 1.00 47.12 84 CYS A CA 1
ATOM 678 C C . CYS A 1 84 ? 24.170 -16.828 -5.736 1.00 47.12 84 CYS A C 1
ATOM 680 O O . CYS A 1 84 ? 23.308 -16.119 -6.259 1.00 47.12 84 CYS A O 1
ATOM 682 N N . ASN A 1 85 ? 24.978 -16.355 -4.792 1.00 42.12 85 ASN A N 1
ATOM 683 C CA . ASN A 1 85 ? 25.207 -14.932 -4.608 1.00 42.12 85 ASN A CA 1
ATOM 684 C C . ASN A 1 85 ? 26.357 -14.529 -5.532 1.00 42.12 85 ASN A C 1
ATOM 686 O O . ASN A 1 85 ? 27.536 -14.665 -5.201 1.00 42.12 85 ASN A O 1
ATOM 690 N N . LYS A 1 86 ? 26.022 -14.028 -6.725 1.00 48.19 86 LYS A N 1
ATOM 691 C CA . LYS A 1 86 ? 26.983 -13.350 -7.601 1.00 48.19 86 LYS A CA 1
ATOM 692 C C . LYS A 1 86 ? 27.337 -12.019 -6.931 1.00 48.19 86 LYS A C 1
ATOM 694 O O . LYS A 1 86 ? 26.792 -10.968 -7.260 1.00 48.19 86 LYS A O 1
ATOM 699 N N . LYS A 1 87 ? 28.228 -12.097 -5.935 1.00 44.12 87 LYS A N 1
ATOM 700 C CA . LYS A 1 87 ? 28.954 -10.985 -5.319 1.00 44.12 87 LYS A CA 1
ATOM 701 C C . LYS A 1 87 ? 29.551 -10.177 -6.466 1.00 44.12 87 LYS A C 1
ATOM 703 O O . LYS A 1 87 ? 30.567 -10.546 -7.052 1.00 44.12 87 LYS A O 1
ATOM 708 N N . MET A 1 88 ? 28.906 -9.068 -6.811 1.00 47.69 88 MET A N 1
ATOM 709 C CA . MET A 1 88 ? 29.559 -8.023 -7.578 1.00 47.69 88 MET A CA 1
ATOM 710 C C . MET A 1 88 ? 30.725 -7.542 -6.718 1.00 47.69 88 MET A C 1
ATOM 712 O O . MET A 1 88 ? 30.524 -6.819 -5.741 1.00 47.69 88 MET A O 1
ATOM 716 N N . LYS A 1 89 ? 31.941 -7.990 -7.056 1.00 47.53 89 LYS A N 1
ATOM 717 C CA . LYS A 1 89 ? 33.186 -7.367 -6.610 1.00 47.53 89 LYS A CA 1
ATOM 718 C C . LYS A 1 89 ? 33.013 -5.867 -6.833 1.00 47.53 89 LYS A C 1
ATOM 720 O O . LYS A 1 89 ? 32.960 -5.409 -7.976 1.00 47.53 89 LYS A O 1
ATOM 725 N N . ARG A 1 90 ? 32.883 -5.105 -5.746 1.00 51.47 90 ARG A N 1
ATOM 726 C CA . ARG A 1 90 ? 33.086 -3.660 -5.773 1.00 51.47 90 ARG A CA 1
ATOM 727 C C . ARG A 1 90 ? 34.539 -3.477 -6.187 1.00 51.47 90 ARG A C 1
ATOM 729 O O . ARG A 1 90 ? 35.431 -3.589 -5.356 1.00 51.47 90 ARG A O 1
ATOM 736 N N . LYS A 1 91 ? 34.768 -3.304 -7.493 1.00 50.28 91 LYS A N 1
ATOM 737 C CA . LYS A 1 91 ? 36.048 -2.832 -8.009 1.00 50.28 91 LYS A CA 1
ATOM 738 C C . LYS A 1 91 ? 36.354 -1.550 -7.246 1.00 50.28 91 LYS A C 1
ATOM 740 O O . LYS A 1 91 ? 35.540 -0.623 -7.235 1.00 50.28 91 LYS A O 1
ATOM 745 N N . SER A 1 92 ? 37.483 -1.577 -6.553 1.00 51.84 92 SER A N 1
ATOM 746 C CA . SER A 1 92 ? 38.140 -0.420 -5.977 1.00 51.84 92 SER A CA 1
ATOM 747 C C . SER A 1 92 ? 38.121 0.718 -6.991 1.00 51.84 92 SER A C 1
ATOM 749 O O . SER A 1 92 ? 38.241 0.505 -8.201 1.00 51.84 92 SER A O 1
ATOM 751 N N . ALA A 1 93 ? 37.881 1.925 -6.492 1.00 44.22 93 ALA A N 1
ATOM 752 C CA . ALA A 1 93 ? 37.871 3.127 -7.295 1.00 44.22 93 ALA A CA 1
ATOM 753 C C . ALA A 1 93 ? 39.227 3.271 -7.999 1.00 44.22 93 ALA A C 1
ATOM 755 O O . ALA A 1 93 ? 40.201 3.725 -7.407 1.00 44.22 93 ALA A O 1
ATOM 756 N N . CYS A 1 94 ? 39.290 2.893 -9.277 1.00 40.06 94 CYS A N 1
ATOM 757 C CA . CYS A 1 94 ? 40.321 3.404 -10.159 1.00 40.06 94 CYS A CA 1
ATOM 758 C C . CYS A 1 94 ? 40.170 4.924 -10.153 1.00 40.06 94 CYS A C 1
ATOM 760 O O . CYS A 1 94 ? 39.144 5.456 -10.589 1.00 40.06 94 CYS A O 1
ATOM 762 N N . ALA A 1 95 ? 41.197 5.606 -9.652 1.00 51.19 95 ALA A N 1
ATOM 763 C CA . ALA A 1 95 ? 41.441 7.014 -9.883 1.00 51.19 95 ALA A CA 1
ATOM 764 C C . ALA A 1 95 ? 41.615 7.228 -11.394 1.00 51.19 95 ALA A C 1
ATOM 766 O O . ALA A 1 95 ? 42.720 7.298 -11.925 1.00 51.19 95 ALA A O 1
ATOM 767 N N . MET A 1 96 ? 40.498 7.278 -12.117 1.00 49.31 96 MET A N 1
ATOM 768 C CA . MET A 1 96 ? 40.463 7.760 -13.486 1.00 49.31 96 MET A CA 1
ATOM 769 C C . MET A 1 96 ? 40.824 9.240 -13.408 1.00 49.31 96 MET A C 1
ATOM 771 O O . MET A 1 96 ? 39.979 10.082 -13.093 1.00 49.31 96 MET A O 1
ATOM 775 N N . LYS A 1 97 ? 42.103 9.546 -13.661 1.00 51.12 97 LYS A N 1
ATOM 776 C CA . LYS A 1 97 ? 42.551 10.873 -14.080 1.00 51.12 97 LYS A CA 1
ATOM 777 C C . LYS A 1 97 ? 41.565 11.326 -15.151 1.00 51.12 97 LYS A C 1
ATOM 779 O O . LYS A 1 97 ? 41.502 10.727 -16.222 1.00 51.12 97 LYS A O 1
ATOM 784 N N . ARG A 1 98 ? 40.722 12.311 -14.825 1.00 47.75 98 ARG A N 1
ATOM 785 C CA . ARG A 1 98 ? 39.790 12.906 -15.787 1.00 47.75 98 ARG A CA 1
ATOM 786 C C . ARG A 1 98 ? 40.647 13.363 -16.969 1.00 47.75 98 ARG A C 1
ATOM 788 O O . ARG A 1 98 ? 41.480 14.242 -16.747 1.00 47.75 98 ARG A O 1
ATOM 795 N N . PRO A 1 99 ? 40.484 12.819 -18.189 1.00 53.47 99 PRO A N 1
ATOM 796 C CA . PRO A 1 99 ? 41.048 13.487 -19.344 1.00 53.47 99 PRO A CA 1
ATOM 797 C C . PRO A 1 99 ? 40.432 14.884 -19.349 1.00 53.47 99 PRO A C 1
ATOM 799 O O . PRO A 1 99 ? 39.210 15.041 -19.227 1.00 53.47 99 PRO A O 1
ATOM 802 N N . SER A 1 100 ? 41.291 15.897 -19.359 1.00 54.84 100 SER A N 1
ATOM 803 C CA . SER A 1 100 ? 40.884 17.284 -19.488 1.00 54.84 100 SER A CA 1
ATOM 804 C C . SER A 1 100 ? 39.953 17.370 -20.693 1.00 54.84 100 SER A C 1
ATOM 806 O O . SER A 1 100 ? 40.335 17.080 -21.824 1.00 54.84 100 SER A O 1
ATOM 808 N N . CYS A 1 101 ? 38.680 17.688 -20.448 1.00 43.38 101 CYS A N 1
ATOM 809 C CA . CYS A 1 101 ? 37.743 17.923 -21.533 1.00 43.38 101 CYS A CA 1
ATOM 810 C C . CYS A 1 101 ? 38.361 18.996 -22.441 1.00 43.38 101 CYS A C 1
ATOM 812 O O . CYS A 1 101 ? 38.610 20.104 -21.947 1.00 43.38 101 CYS A O 1
ATOM 814 N N . PRO A 1 102 ? 38.592 18.727 -23.739 1.00 55.91 102 PRO A N 1
ATOM 815 C CA . PRO A 1 102 ? 39.011 19.775 -24.647 1.00 55.91 102 PRO A CA 1
ATOM 816 C C . PRO A 1 102 ? 37.926 20.849 -24.614 1.00 55.91 102 PRO A C 1
ATOM 818 O O . PRO A 1 102 ? 36.734 20.559 -24.767 1.00 55.91 102 PRO A O 1
ATOM 821 N N . LYS A 1 103 ? 38.337 22.089 -24.328 1.00 55.59 103 LYS A N 1
ATOM 822 C CA . LYS A 1 103 ? 37.474 23.271 -24.341 1.00 55.59 103 LYS A CA 1
ATOM 823 C C . LYS A 1 103 ? 36.761 23.306 -25.695 1.00 55.59 103 LYS A C 1
ATOM 825 O O . LYS A 1 103 ? 37.343 23.720 -26.694 1.00 55.59 103 LYS A O 1
ATOM 830 N N . LYS A 1 104 ? 35.503 22.851 -25.744 1.00 48.88 104 LYS A N 1
ATOM 831 C CA . LYS A 1 104 ? 34.653 22.975 -26.931 1.00 48.88 104 LYS A CA 1
ATOM 832 C C . LYS A 1 104 ? 34.556 24.459 -27.259 1.00 48.88 104 LYS A C 1
ATOM 834 O O . LYS A 1 104 ? 33.934 25.228 -26.524 1.00 48.88 104 LYS A O 1
ATOM 839 N N . ARG A 1 105 ? 35.213 24.851 -28.352 1.00 57.78 105 ARG A N 1
ATOM 840 C CA . ARG A 1 105 ? 35.081 26.173 -28.962 1.00 57.78 105 ARG A CA 1
ATOM 841 C C . ARG A 1 105 ? 33.586 26.433 -29.163 1.00 57.78 105 ARG A C 1
ATOM 843 O O . ARG A 1 105 ? 32.855 25.560 -29.631 1.00 57.78 105 ARG A O 1
ATOM 850 N N . LYS A 1 106 ? 33.138 27.617 -28.739 1.00 57.75 106 LYS A N 1
ATOM 851 C CA . LYS A 1 106 ? 31.766 28.104 -28.927 1.00 57.75 106 LYS A CA 1
ATOM 852 C C . LYS A 1 106 ? 31.351 27.883 -30.392 1.00 57.75 106 LYS A C 1
ATOM 854 O O . LYS A 1 106 ? 32.101 28.320 -31.267 1.00 57.75 106 LYS A O 1
ATOM 859 N N . PRO A 1 107 ? 30.188 27.276 -30.689 1.00 55.41 107 PRO A N 1
ATOM 860 C CA . PRO A 1 107 ? 29.641 27.352 -32.034 1.00 55.41 107 PRO A CA 1
ATOM 861 C C . PRO A 1 107 ? 29.370 28.828 -32.345 1.00 55.41 107 PRO A C 1
ATOM 863 O O . PRO A 1 107 ? 28.615 29.502 -31.639 1.00 55.41 107 PRO A O 1
ATOM 866 N N . ARG A 1 108 ? 30.060 29.348 -33.362 1.00 55.34 108 ARG A N 1
ATOM 867 C CA . ARG A 1 108 ? 29.736 30.636 -33.970 1.00 55.34 108 ARG A CA 1
ATOM 868 C C . ARG A 1 108 ? 28.383 30.489 -34.671 1.00 55.34 108 ARG A C 1
ATOM 870 O O . ARG A 1 108 ? 28.175 29.522 -35.390 1.00 55.34 108 ARG A O 1
ATOM 877 N N . GLY A 1 109 ? 27.498 31.458 -34.445 1.00 49.88 109 GLY A N 1
ATOM 878 C CA . GLY A 1 109 ? 26.388 31.788 -35.340 1.00 49.88 109 GLY A CA 1
ATOM 879 C C . GLY A 1 109 ? 25.227 30.795 -35.406 1.00 49.88 109 GLY A C 1
ATOM 880 O O . GLY A 1 109 ? 25.114 30.034 -36.356 1.00 49.88 109 GLY A O 1
ATOM 881 N N . CYS A 1 110 ? 24.269 30.906 -34.482 1.00 44.88 110 CYS A N 1
ATOM 882 C CA . CYS A 1 110 ? 22.883 30.634 -34.865 1.00 44.88 110 CYS A CA 1
ATOM 883 C C . CYS A 1 110 ? 22.368 31.856 -35.647 1.00 44.88 110 CYS A C 1
ATOM 885 O O . CYS A 1 110 ? 22.488 32.971 -35.124 1.00 44.88 110 CYS A O 1
ATOM 887 N N . PRO A 1 111 ? 21.780 31.695 -36.846 1.00 57.47 111 PRO A N 1
ATOM 888 C CA . PRO A 1 111 ? 21.109 32.793 -37.526 1.00 57.47 111 PRO A CA 1
ATOM 889 C C . PRO A 1 111 ? 19.992 33.332 -36.627 1.00 57.47 111 PRO A C 1
ATOM 891 O O . PRO A 1 111 ? 19.217 32.581 -36.024 1.00 57.47 111 PRO A O 1
ATOM 894 N N . ARG A 1 112 ? 19.969 34.659 -36.481 1.00 55.50 112 ARG A N 1
ATOM 895 C CA . ARG A 1 112 ? 18.974 35.396 -35.702 1.00 55.50 112 ARG A CA 1
ATOM 896 C C . ARG A 1 112 ? 17.581 35.010 -36.203 1.00 55.50 112 ARG A C 1
ATOM 898 O O . ARG A 1 112 ? 17.243 35.266 -37.353 1.00 55.50 112 ARG A O 1
ATOM 905 N N . LYS A 1 113 ? 16.762 34.409 -35.337 1.00 58.09 113 LYS A N 1
ATOM 906 C CA . LYS A 1 113 ? 15.318 34.312 -35.583 1.00 58.09 113 LYS A CA 1
ATOM 907 C C . LYS A 1 113 ? 14.755 35.735 -35.716 1.00 58.09 113 LYS A C 1
ATOM 909 O O . LYS A 1 113 ? 15.138 36.583 -34.904 1.00 58.09 113 LYS A O 1
ATOM 914 N N . PRO A 1 114 ? 13.852 36.003 -36.673 1.00 61.31 114 PRO A N 1
ATOM 915 C CA . PRO A 1 114 ? 13.171 37.286 -36.747 1.00 61.31 114 PRO A CA 1
ATOM 916 C C . PRO A 1 114 ? 12.417 37.544 -35.438 1.00 61.31 114 PRO A C 1
ATOM 918 O O . PRO A 1 114 ? 11.795 36.647 -34.859 1.00 61.31 114 PRO A O 1
ATOM 921 N N . ALA A 1 115 ? 12.552 38.772 -34.945 1.00 51.34 115 ALA A N 1
ATOM 922 C CA . ALA A 1 115 ? 11.961 39.229 -33.702 1.00 51.34 115 ALA A CA 1
ATOM 923 C C . ALA A 1 115 ? 10.444 39.000 -33.725 1.00 51.34 115 ALA A C 1
ATOM 925 O O . ALA A 1 115 ? 9.733 39.522 -34.580 1.00 51.34 115 ALA A O 1
ATOM 926 N N . CYS A 1 116 ? 9.935 38.233 -32.760 1.00 46.00 116 CYS A N 1
ATOM 927 C CA . CYS A 1 116 ? 8.507 38.237 -32.474 1.00 46.00 116 CYS A CA 1
ATOM 928 C C . CYS A 1 116 ? 8.108 39.674 -32.095 1.00 46.00 116 CYS A C 1
ATOM 930 O O . CYS A 1 116 ? 8.759 40.255 -31.219 1.00 46.00 116 CYS A O 1
ATOM 932 N N . PRO A 1 117 ? 7.071 40.263 -32.718 1.00 57.00 117 PRO A N 1
ATOM 933 C CA . PRO A 1 117 ? 6.674 41.630 -32.433 1.00 57.00 117 PRO A CA 1
ATOM 934 C C . PRO A 1 117 ? 6.306 41.749 -30.956 1.00 57.00 117 PRO A C 1
ATOM 936 O O . PRO A 1 117 ? 5.433 41.046 -30.440 1.00 57.00 117 PRO A O 1
ATOM 939 N N . MET A 1 118 ? 7.024 42.640 -30.272 1.00 51.59 118 MET A N 1
ATOM 940 C CA . MET A 1 118 ? 6.790 42.999 -28.885 1.00 51.59 118 MET A CA 1
ATOM 941 C C . MET A 1 118 ? 5.308 43.306 -28.687 1.00 51.59 118 MET A C 1
ATOM 943 O O . MET A 1 118 ? 4.759 44.261 -29.241 1.00 51.59 118 MET A O 1
ATOM 947 N N . ARG A 1 119 ? 4.654 42.489 -27.864 1.00 52.88 119 ARG A N 1
ATOM 948 C CA . ARG A 1 119 ? 3.293 42.728 -27.399 1.00 52.88 119 ARG A CA 1
ATOM 949 C C . ARG A 1 119 ? 3.335 43.984 -26.528 1.00 52.88 119 ARG A C 1
ATOM 951 O O . ARG A 1 119 ? 3.676 43.921 -25.349 1.00 52.88 119 ARG A O 1
ATOM 958 N N . LYS A 1 120 ? 3.061 45.134 -27.153 1.00 55.12 120 LYS A N 1
ATOM 959 C CA . LYS A 1 120 ? 3.020 46.469 -26.546 1.00 55.12 120 LYS A CA 1
ATOM 960 C C . LYS A 1 120 ? 2.166 46.422 -25.273 1.00 55.12 120 LYS A C 1
ATOM 962 O O . LYS A 1 120 ? 0.938 46.416 -25.343 1.00 55.12 120 LYS A O 1
ATOM 967 N N . LYS A 1 121 ? 2.808 46.413 -24.100 1.00 56.34 121 LYS A N 1
ATOM 968 C CA . LYS A 1 121 ? 2.160 46.769 -22.832 1.00 56.34 121 LYS A CA 1
ATOM 969 C C . LYS A 1 121 ? 1.844 48.263 -22.900 1.00 56.34 121 LYS A C 1
ATOM 971 O O . LYS A 1 121 ? 2.674 49.097 -22.554 1.00 56.34 121 LYS A O 1
ATOM 976 N N . LYS A 1 122 ? 0.649 48.607 -23.388 1.00 55.56 122 LYS A N 1
ATOM 977 C CA . LYS A 1 122 ? 0.100 49.958 -23.244 1.00 55.56 122 LYS A CA 1
ATOM 978 C C . LYS A 1 122 ? -0.158 50.199 -21.755 1.00 55.56 122 LYS A C 1
ATOM 980 O O . LYS A 1 122 ? -1.138 49.703 -21.207 1.00 55.56 122 LYS A O 1
ATOM 985 N N . LYS A 1 123 ? 0.737 50.960 -21.120 1.00 55.66 123 LYS A N 1
ATOM 986 C CA . LYS A 1 123 ? 0.437 51.705 -19.896 1.00 55.66 123 LYS A CA 1
ATOM 987 C C . LYS A 1 123 ? -0.781 52.586 -20.187 1.00 55.66 123 LYS A C 1
ATOM 989 O O . LYS A 1 123 ? -0.784 53.327 -21.167 1.00 55.66 123 LYS A O 1
ATOM 994 N N . ARG A 1 124 ? -1.818 52.493 -19.360 1.00 52.75 124 ARG A N 1
ATOM 995 C CA . ARG A 1 124 ? -2.875 53.502 -19.282 1.00 52.75 124 ARG A CA 1
ATOM 996 C C . ARG A 1 124 ? -2.910 54.002 -17.849 1.00 52.75 124 ARG A C 1
ATOM 998 O O . ARG A 1 124 ? -3.554 53.402 -16.999 1.00 52.75 124 ARG A O 1
ATOM 1005 N N . ALA A 1 125 ? -2.180 55.082 -17.608 1.00 57.72 125 ALA A N 1
ATOM 1006 C CA . ALA A 1 125 ? -2.539 56.029 -16.572 1.00 57.72 125 ALA A CA 1
ATOM 1007 C C . ALA A 1 125 ? -3.462 57.057 -17.233 1.00 57.72 125 ALA A C 1
ATOM 1009 O O . ALA A 1 125 ? -3.073 57.662 -18.227 1.00 57.72 125 ALA A O 1
ATOM 1010 N N . CYS A 1 126 ? -4.691 57.177 -16.740 1.00 46.78 126 CYS A N 1
ATOM 1011 C CA . CYS A 1 126 ? -5.349 58.464 -16.523 1.00 46.78 126 CYS A CA 1
ATOM 1012 C C . CYS A 1 126 ? -6.695 58.211 -15.843 1.00 46.78 126 CYS A C 1
ATOM 1014 O O . CYS A 1 126 ? -7.615 57.643 -16.433 1.00 46.78 126 CYS A O 1
ATOM 1016 N N . ALA A 1 127 ? -6.800 58.659 -14.597 1.00 57.09 127 ALA A N 1
ATOM 1017 C CA . ALA A 1 127 ? -8.075 58.968 -13.981 1.00 57.09 127 ALA A CA 1
ATOM 1018 C C . ALA A 1 127 ? -8.750 60.095 -14.779 1.00 57.09 127 ALA A C 1
ATOM 1020 O O . ALA A 1 127 ? -8.093 61.086 -15.093 1.00 57.09 127 ALA A O 1
ATOM 1021 N N . LYS A 1 128 ? -10.047 59.959 -15.081 1.00 53.03 128 LYS A N 1
ATOM 1022 C CA . LYS A 1 128 ? -10.987 61.086 -15.205 1.00 53.03 128 LYS A CA 1
ATOM 1023 C C . LYS A 1 128 ? -12.441 60.588 -15.223 1.00 53.03 128 LYS A C 1
ATOM 1025 O O . LYS A 1 128 ? -12.854 59.858 -16.112 1.00 53.03 128 LYS A O 1
ATOM 1030 N N . LYS A 1 129 ? -13.141 61.011 -14.166 1.00 51.91 129 LYS A N 1
ATOM 1031 C CA . LYS A 1 129 ? -14.560 61.368 -13.985 1.00 51.91 129 LYS A CA 1
ATOM 1032 C C . LYS A 1 129 ? -15.661 60.541 -14.683 1.00 51.91 129 LYS A C 1
ATOM 1034 O O . LYS A 1 129 ? -15.763 60.449 -15.900 1.00 51.91 129 LYS A O 1
ATOM 1039 N N . ARG A 1 130 ? -16.559 60.048 -13.821 1.00 56.72 130 ARG A N 1
ATOM 1040 C CA . ARG A 1 130 ? -17.881 59.456 -14.080 1.00 56.72 130 ARG A CA 1
ATOM 1041 C C . ARG A 1 130 ? -18.752 60.356 -14.979 1.00 56.72 130 ARG A C 1
ATOM 1043 O O . ARG A 1 130 ? -18.772 61.568 -14.787 1.00 56.72 130 ARG A O 1
ATOM 1050 N N . LYS A 1 131 ? -19.558 59.739 -15.848 1.00 61.41 131 LYS A N 1
ATOM 1051 C CA . LYS A 1 131 ? -20.870 60.245 -16.300 1.00 61.41 131 LYS A CA 1
ATOM 1052 C C . LYS A 1 131 ? -21.902 59.106 -16.175 1.00 61.41 131 LYS A C 1
ATOM 1054 O O . LYS A 1 131 ? -21.506 57.948 -16.345 1.00 61.41 131 LYS A O 1
ATOM 1059 N N . PRO A 1 132 ? -23.170 59.396 -15.825 1.00 63.50 132 PRO A N 1
ATOM 1060 C CA . PRO A 1 132 ? -24.192 58.385 -15.578 1.00 63.50 132 PRO A CA 1
ATOM 1061 C C . PRO A 1 132 ? -24.749 57.779 -16.875 1.00 63.50 132 PRO A C 1
ATOM 1063 O O . PRO A 1 132 ? -24.500 58.254 -17.981 1.00 63.50 132 PRO A O 1
ATOM 1066 N N . ALA A 1 133 ? -25.447 56.662 -16.692 1.00 56.62 133 ALA A N 1
ATOM 1067 C CA . ALA A 1 133 ? -25.849 55.684 -17.690 1.00 56.62 133 ALA A CA 1
ATOM 1068 C C . ALA A 1 133 ? -26.750 56.211 -18.823 1.00 56.62 133 ALA A C 1
ATOM 1070 O O . ALA A 1 133 ? -27.610 57.059 -18.624 1.00 56.62 133 ALA A O 1
ATOM 1071 N N . CYS A 1 134 ? -26.638 55.567 -19.987 1.00 53.56 134 CYS A N 1
ATOM 1072 C CA . CYS A 1 134 ? -27.730 55.446 -20.953 1.00 53.56 134 CYS A CA 1
ATOM 1073 C C . CYS A 1 134 ? -28.013 53.945 -21.166 1.00 53.56 134 CYS A C 1
ATOM 1075 O O . CYS A 1 134 ? -27.086 53.207 -21.529 1.00 53.56 134 CYS A O 1
ATOM 1077 N N . PRO A 1 135 ? -29.248 53.455 -20.946 1.00 58.72 135 PRO A N 1
ATOM 1078 C CA . PRO A 1 135 ? -29.590 52.049 -21.128 1.00 58.72 135 PRO A CA 1
ATOM 1079 C C . PRO A 1 135 ? -29.656 51.724 -22.625 1.00 58.72 135 PRO A C 1
ATOM 1081 O O . PRO A 1 135 ? -30.632 52.019 -23.313 1.00 58.72 135 PRO A O 1
ATOM 1084 N N . LYS A 1 136 ? -28.604 51.099 -23.164 1.00 60.56 136 LYS A N 1
ATOM 1085 C CA . LYS A 1 136 ? -28.641 50.584 -24.538 1.00 60.56 136 LYS A CA 1
ATOM 1086 C C . LYS A 1 136 ? -29.588 49.383 -24.596 1.00 60.56 136 LYS A C 1
ATOM 1088 O O . LYS A 1 136 ? -29.245 48.297 -24.127 1.00 60.56 136 LYS A O 1
ATOM 1093 N N . LYS A 1 137 ? -30.767 49.590 -25.194 1.00 56.56 137 LYS A N 1
ATOM 1094 C CA . LYS A 1 137 ? -31.723 48.541 -25.583 1.00 56.56 137 LYS A CA 1
ATOM 1095 C C . LYS A 1 137 ? -30.975 47.442 -26.351 1.00 56.56 137 LYS A C 1
ATOM 1097 O O . LYS A 1 137 ? -30.462 47.667 -27.448 1.00 56.56 137 LYS A O 1
ATOM 1102 N N . ARG A 1 138 ? -30.858 46.256 -25.745 1.00 60.59 138 ARG A N 1
ATOM 1103 C CA . ARG A 1 138 ? -30.233 45.080 -26.368 1.00 60.59 138 ARG A CA 1
ATOM 1104 C C . ARG A 1 138 ? -31.161 44.598 -27.484 1.00 60.59 138 ARG A C 1
ATO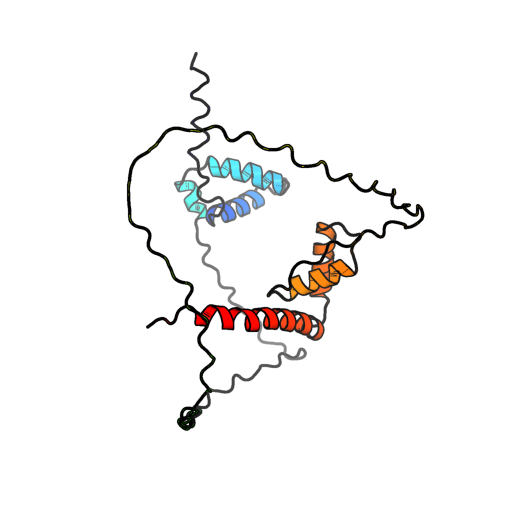M 1106 O O . ARG A 1 138 ? -32.301 44.239 -27.211 1.00 60.59 138 ARG A O 1
ATOM 1113 N N . LYS A 1 139 ? -30.679 44.588 -28.731 1.00 62.31 139 LYS A N 1
ATOM 1114 C CA . LYS A 1 139 ? -31.380 43.941 -29.852 1.00 62.31 139 LYS A CA 1
ATOM 1115 C C . LYS A 1 139 ? -31.604 42.454 -29.513 1.00 62.31 139 LYS A C 1
ATOM 1117 O O . LYS A 1 139 ? -30.665 41.824 -29.012 1.00 62.31 139 LYS A O 1
ATOM 1122 N N . PRO A 1 140 ? -32.792 41.877 -29.767 1.00 60.25 140 PRO A N 1
ATOM 1123 C CA . PRO A 1 140 ? -33.035 40.461 -29.528 1.00 60.25 140 PRO A CA 1
ATOM 1124 C C . PRO A 1 140 ? -32.148 39.639 -30.466 1.00 60.25 140 PRO A C 1
ATOM 1126 O O . PRO A 1 140 ? -32.231 39.747 -31.687 1.00 60.25 140 PRO A O 1
ATOM 1129 N N . ALA A 1 141 ? -31.252 38.840 -29.890 1.00 63.47 141 ALA A N 1
ATOM 1130 C CA . ALA A 1 141 ? -30.424 37.921 -30.651 1.00 63.47 141 ALA A CA 1
ATOM 1131 C C . ALA A 1 141 ? -31.328 36.908 -31.369 1.00 63.47 141 ALA A C 1
ATOM 1133 O O . ALA A 1 141 ? -32.087 36.180 -30.726 1.00 63.47 141 ALA A O 1
ATOM 1134 N N . CYS A 1 142 ? -31.237 36.865 -32.699 1.00 50.97 142 CYS A N 1
ATOM 1135 C CA . CYS A 1 142 ? -31.961 35.926 -33.544 1.00 50.97 142 CYS A CA 1
ATOM 1136 C C . CYS A 1 142 ? -31.791 34.492 -33.014 1.00 50.97 142 CYS A C 1
ATOM 1138 O O . CYS A 1 142 ? -30.675 33.966 -32.946 1.00 50.97 142 CYS A O 1
ATOM 1140 N N . ARG A 1 143 ? -32.908 33.854 -32.636 1.00 59.12 143 ARG A N 1
ATOM 1141 C CA . ARG A 1 143 ? -32.972 32.440 -32.243 1.00 59.12 143 ARG A CA 1
ATOM 1142 C C . ARG A 1 143 ? -32.477 31.584 -33.411 1.00 59.12 143 ARG A C 1
ATOM 1144 O O . ARG A 1 143 ? -33.221 31.314 -34.350 1.00 59.12 143 ARG A O 1
ATOM 1151 N N . LYS A 1 144 ? -31.221 31.132 -33.363 1.00 62.41 144 LYS A N 1
ATOM 1152 C CA . LYS A 1 144 ? -30.718 30.103 -34.283 1.00 62.41 144 LYS A CA 1
ATOM 1153 C C . LYS A 1 144 ? -31.589 28.856 -34.109 1.00 62.41 144 LYS A C 1
ATOM 1155 O O . LYS A 1 144 ? -31.575 28.243 -33.041 1.00 62.41 144 LYS A O 1
ATOM 1160 N N . LYS A 1 145 ? -32.363 28.507 -35.144 1.00 56.22 145 LYS A N 1
ATOM 1161 C CA . LYS A 1 145 ? -33.178 27.286 -35.201 1.00 56.22 145 LYS A CA 1
ATOM 1162 C C . LYS A 1 145 ? -32.266 26.092 -34.900 1.00 56.22 145 LYS A C 1
ATOM 1164 O O . LYS A 1 145 ? -31.338 25.797 -35.655 1.00 56.22 145 LYS A O 1
ATOM 1169 N N . ARG A 1 146 ? -32.477 25.457 -33.744 1.00 60.56 146 ARG A N 1
ATOM 1170 C CA . ARG A 1 146 ? -31.745 24.255 -33.331 1.00 60.56 146 ARG A CA 1
ATOM 1171 C C . ARG A 1 146 ? -32.083 23.174 -34.353 1.00 60.56 146 ARG A C 1
ATOM 1173 O O . ARG A 1 146 ? -33.243 22.791 -34.458 1.00 60.56 146 ARG A O 1
ATOM 1180 N N . LYS A 1 147 ? -31.087 22.717 -35.120 1.00 60.38 147 LYS A N 1
ATOM 1181 C CA . LYS A 1 147 ? -31.221 21.517 -35.953 1.00 60.38 147 LYS A CA 1
ATOM 1182 C C . LYS A 1 147 ? -31.739 20.405 -35.044 1.00 60.38 147 LYS A C 1
ATOM 1184 O O . LYS A 1 147 ? -31.109 20.106 -34.029 1.00 60.38 147 LYS A O 1
ATOM 1189 N N . THR A 1 148 ? -32.914 19.878 -35.362 1.00 58.91 148 THR A N 1
ATOM 1190 C CA . THR A 1 148 ? -33.545 18.774 -34.648 1.00 58.91 148 THR A CA 1
ATOM 1191 C C . THR A 1 148 ? -32.544 17.628 -34.558 1.00 58.91 148 THR A C 1
ATOM 1193 O O . THR A 1 148 ? -32.056 17.102 -35.560 1.00 58.91 148 THR A O 1
ATOM 1196 N N . CYS A 1 149 ? -32.148 17.299 -33.330 1.00 55.00 149 CYS A N 1
ATOM 1197 C CA . CYS A 1 149 ? -31.246 16.197 -33.054 1.00 55.00 149 CYS A CA 1
ATOM 1198 C C . CYS A 1 149 ? -31.952 14.907 -33.474 1.00 55.00 149 CYS A C 1
ATOM 1200 O O . CYS A 1 149 ? -32.809 14.418 -32.741 1.00 55.00 149 CYS A O 1
ATOM 1202 N N . ARG A 1 150 ? -31.613 14.356 -34.646 1.00 63.59 150 ARG A N 1
ATOM 1203 C CA . ARG A 1 150 ? -32.049 13.006 -35.023 1.00 63.59 150 ARG A CA 1
ATOM 1204 C C . ARG A 1 150 ? -31.692 12.046 -33.875 1.00 63.59 150 ARG A C 1
ATOM 1206 O O . ARG A 1 150 ? -30.520 12.013 -33.480 1.00 63.59 150 ARG A O 1
ATOM 1213 N N . PRO A 1 151 ? -32.649 11.277 -33.325 1.00 62.38 151 PRO A N 1
ATOM 1214 C CA . PRO A 1 151 ? -32.353 10.300 -32.290 1.00 62.38 151 PRO A CA 1
ATOM 1215 C C . PRO A 1 151 ? -31.405 9.252 -32.875 1.00 62.38 151 PRO A C 1
ATOM 1217 O O . PRO A 1 151 ? -31.731 8.536 -33.821 1.00 62.38 151 PRO A O 1
ATOM 1220 N N . LYS A 1 152 ? -30.179 9.200 -32.344 1.00 66.50 152 LYS A N 1
ATOM 1221 C CA . LYS A 1 152 ? -29.196 8.175 -32.704 1.00 66.50 152 LYS A CA 1
ATOM 1222 C C . LYS A 1 152 ? -29.793 6.820 -32.325 1.00 66.50 152 LYS A C 1
ATOM 1224 O O . LYS A 1 152 ? -29.894 6.525 -31.134 1.00 66.50 152 LYS A O 1
ATOM 1229 N N . ARG A 1 153 ? -30.180 6.023 -33.328 1.00 60.41 153 ARG A N 1
ATOM 1230 C CA . ARG A 1 153 ? -30.582 4.617 -33.177 1.00 60.41 153 ARG A CA 1
ATOM 1231 C C . ARG A 1 153 ? -29.538 3.905 -32.311 1.00 60.41 153 ARG A C 1
ATOM 1233 O O . ARG A 1 153 ? -28.388 3.740 -32.716 1.00 60.41 153 ARG A O 1
ATOM 1240 N N . ARG A 1 154 ? -29.904 3.574 -31.071 1.00 60.53 154 ARG A N 1
ATOM 1241 C CA . ARG A 1 154 ? -29.069 2.776 -30.171 1.00 60.53 154 ARG A CA 1
ATOM 1242 C C . ARG A 1 154 ? -29.318 1.321 -30.535 1.00 60.53 154 ARG A C 1
ATOM 1244 O O . ARG A 1 154 ? -30.379 0.806 -30.216 1.00 60.53 154 ARG A O 1
ATOM 1251 N N . ASN A 1 155 ? -28.366 0.690 -31.218 1.00 66.44 155 ASN A N 1
ATOM 1252 C CA . ASN A 1 155 ? -28.434 -0.740 -31.517 1.00 66.44 155 ASN A CA 1
ATOM 1253 C C . ASN A 1 155 ? -28.549 -1.530 -30.194 1.00 66.44 155 ASN A C 1
ATOM 1255 O O . ASN A 1 155 ? -27.627 -1.447 -29.375 1.00 66.44 155 ASN A O 1
ATOM 1259 N N . PRO A 1 156 ? -29.644 -2.278 -29.965 1.00 61.88 156 PRO A N 1
ATOM 1260 C CA . PRO A 1 156 ? -29.911 -2.947 -28.689 1.00 61.88 156 PRO A CA 1
ATOM 1261 C C . PRO A 1 156 ? -29.027 -4.180 -28.417 1.00 61.88 156 PRO A C 1
ATOM 1263 O O . PRO A 1 156 ? -29.042 -4.699 -27.307 1.00 61.88 156 PRO A O 1
ATOM 1266 N N . CYS A 1 157 ? -28.184 -4.613 -29.363 1.00 55.16 157 CYS A N 1
ATOM 1267 C CA . CYS A 1 157 ? -27.397 -5.851 -29.229 1.00 55.16 157 CYS A CA 1
ATOM 1268 C C . CYS A 1 157 ? -25.917 -5.676 -28.844 1.00 55.16 157 CYS A C 1
ATOM 1270 O O . CYS A 1 157 ? -25.186 -6.663 -28.756 1.00 55.16 157 CYS A O 1
ATOM 1272 N N . ALA A 1 158 ? -25.435 -4.462 -28.563 1.00 62.94 158 ALA A N 1
ATOM 1273 C CA . ALA A 1 158 ? -24.075 -4.299 -28.050 1.00 62.94 158 ALA A CA 1
ATOM 1274 C C . ALA A 1 158 ? -24.043 -4.633 -26.550 1.00 62.94 158 ALA A C 1
ATOM 1276 O O . ALA A 1 158 ? -24.163 -3.734 -25.713 1.00 62.94 158 ALA A O 1
ATOM 1277 N N . LYS A 1 159 ? -23.872 -5.922 -26.209 1.00 64.62 159 LYS A N 1
ATOM 1278 C CA . LYS A 1 159 ? -23.522 -6.370 -24.849 1.00 64.62 159 LYS A CA 1
ATOM 1279 C C . LYS A 1 159 ? -22.418 -5.445 -24.342 1.00 64.62 159 LYS A C 1
ATOM 1281 O O . LYS A 1 159 ? -21.321 -5.415 -24.905 1.00 64.62 159 LYS A O 1
ATOM 1286 N N . LYS A 1 160 ? -22.737 -4.604 -23.352 1.00 65.50 160 LYS A N 1
ATOM 1287 C CA . LYS A 1 160 ? -21.816 -3.593 -22.829 1.00 65.50 160 LYS A CA 1
ATOM 1288 C C . LYS A 1 160 ? -20.658 -4.332 -22.170 1.00 65.50 160 LYS A C 1
ATOM 1290 O O . LYS A 1 160 ? -20.723 -4.636 -20.987 1.00 65.50 160 LYS A O 1
ATOM 1295 N N . ARG A 1 161 ? -19.604 -4.629 -22.939 1.00 68.44 161 ARG A N 1
ATOM 1296 C CA . ARG A 1 161 ? -18.321 -5.072 -22.392 1.00 68.44 161 ARG A CA 1
ATOM 1297 C C . ARG A 1 161 ? -17.974 -4.097 -21.280 1.00 68.44 161 ARG A C 1
ATOM 1299 O O . ARG A 1 161 ? -17.896 -2.892 -21.548 1.00 68.44 161 ARG A O 1
ATOM 1306 N N . VAL A 1 162 ? -17.848 -4.610 -20.057 1.00 73.88 162 VAL A N 1
ATOM 1307 C CA . VAL A 1 162 ? -17.485 -3.813 -18.889 1.00 73.88 162 VAL A CA 1
ATOM 1308 C C . VAL A 1 162 ? -16.194 -3.102 -19.256 1.00 73.88 162 VAL A C 1
ATOM 1310 O O . VAL A 1 162 ? -15.145 -3.708 -19.474 1.00 73.88 162 VAL A O 1
ATOM 1313 N N . LYS A 1 163 ? -16.305 -1.796 -19.494 1.00 75.56 163 LYS A N 1
ATOM 1314 C CA . LYS A 1 163 ? -15.193 -1.011 -20.009 1.00 75.56 163 LYS A CA 1
ATOM 1315 C C . LYS A 1 163 ? -14.224 -0.871 -18.851 1.00 75.56 163 LYS A C 1
ATOM 1317 O O . LYS A 1 163 ? -14.490 -0.109 -17.925 1.00 75.56 163 LYS A O 1
ATOM 1322 N N . CYS A 1 164 ? -13.123 -1.618 -18.905 1.00 80.81 164 CYS A N 1
ATOM 1323 C CA . CYS A 1 164 ? -12.026 -1.483 -17.960 1.00 80.81 164 CYS A CA 1
ATOM 1324 C C . CYS A 1 164 ? -11.725 0.006 -17.765 1.00 80.81 164 CYS A C 1
ATOM 1326 O O . CYS A 1 164 ? -11.542 0.737 -18.749 1.00 80.81 164 CYS A O 1
ATOM 1328 N N . SER A 1 165 ? -11.703 0.471 -16.515 1.00 81.12 165 SER A N 1
ATOM 1329 C CA . SER A 1 165 ? -11.401 1.870 -16.220 1.00 81.12 165 SER A CA 1
ATOM 1330 C C . SER A 1 165 ? -10.082 2.249 -16.892 1.00 81.12 165 SER A C 1
ATOM 1332 O O . SER A 1 165 ? -9.124 1.469 -16.872 1.00 81.12 165 SER A O 1
ATOM 1334 N N . LYS A 1 166 ? -10.023 3.439 -17.502 1.00 85.62 166 LYS A N 1
ATOM 1335 C CA . LYS A 1 166 ? -8.810 3.899 -18.186 1.00 85.62 166 LYS A CA 1
ATOM 1336 C C . LYS A 1 166 ? -7.634 3.819 -17.202 1.00 85.62 166 LYS A C 1
ATOM 1338 O O . LYS A 1 166 ? -7.715 4.409 -16.123 1.00 85.62 166 LYS A O 1
ATOM 1343 N N . PRO A 1 167 ? -6.564 3.077 -17.526 1.00 86.00 167 PRO A N 1
ATOM 1344 C CA . PRO A 1 167 ? -5.439 2.947 -16.619 1.00 86.00 167 PRO A CA 1
ATOM 1345 C C . PRO A 1 167 ? -4.780 4.318 -16.439 1.00 86.00 167 PRO A C 1
ATOM 1347 O O . PRO A 1 167 ? -4.560 5.026 -17.421 1.00 86.00 167 PRO A O 1
ATOM 1350 N N . GLY A 1 168 ? -4.470 4.679 -15.192 1.00 87.69 168 GLY A N 1
ATOM 1351 C CA . GLY A 1 168 ? -3.811 5.944 -14.859 1.00 87.69 168 GLY A CA 1
ATOM 1352 C C . GLY A 1 168 ? -2.423 6.106 -15.506 1.00 87.69 168 GLY A C 1
ATOM 1353 O O . GLY A 1 168 ? -1.935 5.185 -16.168 1.00 87.69 168 GLY A O 1
ATOM 1354 N N . PRO A 1 169 ? -1.764 7.264 -15.323 1.00 91.75 169 PRO A N 1
ATOM 1355 C CA . PRO A 1 169 ? -0.443 7.555 -15.891 1.00 91.75 169 PRO A CA 1
ATOM 1356 C C . PRO A 1 169 ? 0.642 6.554 -15.450 1.00 91.75 169 PRO A C 1
ATOM 1358 O O . PRO A 1 169 ? 0.455 5.765 -14.524 1.00 91.75 169 PRO A O 1
ATOM 1361 N N . VAL A 1 170 ? 1.766 6.499 -16.185 1.00 90.44 170 VAL A N 1
ATOM 1362 C CA . VAL A 1 170 ? 2.888 5.595 -15.838 1.00 90.44 170 VAL A CA 1
ATOM 1363 C C . VAL A 1 170 ? 3.552 6.138 -14.583 1.00 90.44 170 VAL A C 1
ATOM 1365 O O . VAL A 1 170 ? 3.887 7.318 -14.529 1.00 90.44 170 VAL A O 1
ATOM 1368 N N . MET A 1 171 ? 3.723 5.282 -13.579 1.00 91.56 171 MET A N 1
ATOM 1369 C CA . MET A 1 171 ? 4.277 5.675 -12.287 1.00 91.56 171 MET A CA 1
ATOM 1370 C C . MET A 1 171 ? 5.769 5.340 -12.207 1.00 91.56 171 MET A C 1
ATOM 1372 O O . MET A 1 171 ? 6.268 4.467 -12.916 1.00 91.56 171 MET A O 1
ATOM 1376 N N . ASN A 1 172 ? 6.484 5.996 -11.291 1.00 92.75 172 ASN A N 1
ATOM 1377 C CA . ASN A 1 172 ? 7.898 5.720 -11.007 1.00 92.75 172 ASN A CA 1
ATOM 1378 C C . ASN A 1 172 ? 8.112 4.460 -10.131 1.00 92.75 172 ASN A C 1
ATOM 1380 O O . ASN A 1 172 ? 9.177 4.274 -9.555 1.00 92.75 172 ASN A O 1
ATOM 1384 N N . ASN A 1 173 ? 7.111 3.587 -10.005 1.00 95.19 173 ASN A N 1
ATOM 1385 C CA . ASN A 1 173 ? 7.215 2.340 -9.253 1.00 95.19 173 ASN A CA 1
ATOM 1386 C C . ASN A 1 173 ? 6.911 1.155 -10.182 1.00 95.19 173 ASN A C 1
ATOM 1388 O O . ASN A 1 173 ? 5.855 1.114 -10.819 1.00 95.19 173 ASN A O 1
ATOM 1392 N N . GLY A 1 174 ? 7.840 0.196 -10.259 1.00 96.69 174 GLY A N 1
ATOM 1393 C CA . GLY A 1 174 ? 7.702 -0.998 -11.096 1.00 96.69 174 GLY A CA 1
ATOM 1394 C C . GLY A 1 174 ? 6.475 -1.838 -10.733 1.00 96.69 174 GLY A C 1
ATOM 1395 O O . GLY A 1 174 ? 5.727 -2.231 -11.626 1.00 96.69 174 GLY A O 1
ATOM 1396 N N . TYR A 1 175 ? 6.202 -2.014 -9.438 1.00 97.81 175 TYR A N 1
ATOM 1397 C CA . TYR A 1 175 ? 5.038 -2.762 -8.963 1.00 97.81 175 TYR A CA 1
ATOM 1398 C C . TYR A 1 175 ? 3.723 -2.116 -9.416 1.00 97.81 175 TYR A C 1
ATOM 1400 O O . TYR A 1 175 ? 2.852 -2.784 -9.967 1.00 97.81 175 TYR A O 1
ATOM 1408 N N . LEU A 1 176 ? 3.588 -0.793 -9.286 1.00 96.38 176 LEU A N 1
ATOM 1409 C CA . LEU A 1 176 ? 2.364 -0.094 -9.698 1.00 96.38 176 LEU A CA 1
ATOM 1410 C C . LEU A 1 176 ? 2.140 -0.168 -11.216 1.00 96.38 176 LEU A C 1
ATOM 1412 O O . LEU A 1 176 ? 1.005 -0.314 -11.676 1.00 96.38 176 LEU A O 1
ATOM 1416 N N . ASN A 1 177 ? 3.217 -0.143 -12.007 1.00 96.62 177 ASN A N 1
ATOM 1417 C CA . ASN A 1 177 ? 3.133 -0.369 -13.451 1.00 96.62 177 ASN A CA 1
ATOM 1418 C C . ASN A 1 177 ? 2.703 -1.810 -13.784 1.00 96.62 177 ASN A C 1
ATOM 1420 O O . ASN A 1 177 ? 1.948 -2.013 -14.739 1.00 96.62 177 ASN A O 1
ATOM 1424 N N . PHE A 1 178 ? 3.126 -2.796 -12.988 1.00 97.75 178 PHE A N 1
ATOM 1425 C CA . PHE A 1 178 ? 2.646 -4.171 -13.102 1.00 97.75 178 PHE A CA 1
ATOM 1426 C C . PHE A 1 178 ? 1.163 -4.288 -12.768 1.00 97.75 178 PHE A C 1
ATOM 1428 O O . PHE A 1 178 ? 0.411 -4.764 -13.619 1.00 97.75 178 PHE A O 1
ATOM 1435 N N . VAL A 1 179 ? 0.718 -3.767 -11.617 1.00 96.81 179 VAL A N 1
ATOM 1436 C CA . VAL A 1 179 ? -0.702 -3.750 -11.217 1.00 96.81 179 VAL A CA 1
ATOM 1437 C C . VAL A 1 179 ? -1.551 -3.121 -12.319 1.00 96.81 179 VAL A C 1
ATOM 1439 O O . VAL A 1 179 ? -2.614 -3.625 -12.663 1.00 96.81 179 VAL A O 1
ATOM 1442 N N . ARG A 1 180 ? -1.060 -2.063 -12.968 1.00 95.50 180 ARG A N 1
ATOM 1443 C CA . ARG A 1 180 ? -1.751 -1.434 -14.097 1.00 95.50 180 ARG A CA 1
ATOM 1444 C C . ARG A 1 180 ? -1.909 -2.363 -15.304 1.00 95.50 180 ARG A C 1
ATOM 1446 O O . ARG A 1 180 ? -2.954 -2.336 -15.949 1.00 95.50 180 ARG A O 1
ATOM 1453 N N . SER A 1 181 ? -0.893 -3.162 -15.632 1.00 95.50 181 SER A N 1
ATOM 1454 C CA . SER A 1 181 ? -1.003 -4.183 -16.684 1.00 95.50 181 SER A CA 1
ATOM 1455 C C . SER A 1 181 ? -1.875 -5.370 -16.264 1.00 95.50 181 SER A C 1
ATOM 1457 O O . SER A 1 181 ? -2.620 -5.885 -17.092 1.00 95.50 181 SER A O 1
ATOM 1459 N N . PHE A 1 182 ? -1.852 -5.733 -14.981 1.00 96.50 182 PHE A N 1
ATOM 1460 C CA . PHE A 1 182 ? -2.677 -6.783 -14.390 1.00 96.50 182 PHE A CA 1
ATOM 1461 C C . PHE A 1 182 ? -4.167 -6.418 -14.451 1.00 96.50 182 PHE A C 1
ATOM 1463 O O . PHE A 1 182 ? -4.982 -7.198 -14.933 1.00 96.50 182 PHE A O 1
ATOM 1470 N N . ARG A 1 183 ? -4.512 -5.168 -14.115 1.00 94.94 183 ARG A N 1
ATOM 1471 C CA . ARG A 1 183 ? -5.876 -4.623 -14.227 1.00 94.94 183 ARG A CA 1
ATOM 1472 C C . ARG A 1 183 ? -6.473 -4.720 -15.623 1.00 94.94 183 ARG A C 1
ATOM 1474 O O . ARG A 1 183 ? -7.677 -4.863 -15.739 1.00 94.94 183 ARG A O 1
ATOM 1481 N N . LYS A 1 184 ? -5.656 -4.626 -16.677 1.00 92.88 184 LYS A N 1
ATOM 1482 C CA . LYS A 1 184 ? -6.141 -4.750 -18.062 1.00 92.88 184 LYS A CA 1
ATOM 1483 C C . LYS A 1 184 ? -6.582 -6.170 -18.410 1.00 92.88 184 LYS A C 1
ATOM 1485 O O . LYS A 1 184 ? -7.379 -6.328 -19.323 1.00 92.88 184 LYS A O 1
ATOM 1490 N N . LYS A 1 185 ? -6.015 -7.172 -17.734 1.00 94.38 185 LYS A N 1
ATOM 1491 C CA . LYS A 1 185 ? -6.336 -8.589 -17.935 1.00 94.38 185 LYS A CA 1
ATOM 1492 C C . LYS A 1 185 ? -7.476 -9.053 -17.029 1.00 94.38 185 LYS A C 1
ATOM 1494 O O . LYS A 1 185 ? -8.198 -9.963 -17.401 1.00 94.38 185 LYS A O 1
ATOM 1499 N N . HIS A 1 186 ? -7.637 -8.410 -15.872 1.00 94.88 186 HIS A N 1
ATOM 1500 C CA . HIS A 1 186 ? -8.605 -8.785 -14.841 1.00 94.88 186 HIS A CA 1
ATOM 1501 C C . HIS A 1 186 ? -9.511 -7.599 -14.483 1.00 94.88 186 HIS A C 1
ATOM 1503 O O . HIS A 1 186 ? -9.402 -7.031 -13.397 1.00 94.88 186 HIS A O 1
ATOM 1509 N N . CYS A 1 187 ? -10.362 -7.173 -15.417 1.00 91.25 187 CYS A N 1
ATOM 1510 C CA . CYS A 1 187 ? -11.231 -6.007 -15.215 1.00 91.25 187 CYS A CA 1
ATOM 1511 C C . CYS A 1 187 ? -12.479 -6.306 -14.378 1.00 91.25 187 CYS A C 1
ATOM 1513 O O . CYS A 1 187 ? -13.077 -5.370 -13.852 1.00 91.25 187 CYS A O 1
ATOM 1515 N N . ASP A 1 188 ? -12.838 -7.582 -14.252 1.00 91.75 188 ASP A N 1
ATOM 1516 C CA . ASP A 1 188 ? -14.063 -8.034 -13.585 1.00 91.75 188 ASP A CA 1
ATOM 1517 C C . ASP A 1 188 ? -13.881 -8.214 -12.068 1.00 91.75 188 ASP A C 1
ATOM 1519 O O . ASP A 1 188 ? -14.850 -8.396 -11.336 1.00 91.75 188 ASP A O 1
ATOM 1523 N N . LEU A 1 189 ? -12.640 -8.123 -11.574 1.00 93.56 189 LEU A N 1
ATOM 1524 C CA . LEU A 1 189 ? -12.328 -8.267 -10.153 1.00 93.56 189 LEU A CA 1
ATOM 1525 C C . LEU A 1 189 ? -12.583 -6.978 -9.371 1.00 93.56 189 LEU A C 1
ATOM 1527 O O . LEU A 1 189 ? -12.272 -5.867 -9.819 1.00 93.56 189 LEU A O 1
ATOM 1531 N N . LYS A 1 190 ? -13.039 -7.138 -8.124 1.00 94.19 190 LYS A N 1
ATOM 1532 C CA . LYS A 1 190 ? -13.125 -6.030 -7.167 1.00 94.19 190 LYS A CA 1
ATOM 1533 C C . LYS A 1 190 ? -11.724 -5.453 -6.910 1.00 94.19 190 LYS A C 1
ATOM 1535 O O . LYS A 1 190 ? -10.755 -6.210 -6.825 1.00 94.19 190 LYS A O 1
ATOM 1540 N N . PRO A 1 191 ? -11.577 -4.128 -6.707 1.00 93.94 191 PRO A N 1
ATOM 1541 C CA . PRO A 1 191 ? -10.265 -3.502 -6.522 1.00 93.94 191 PRO A CA 1
ATOM 1542 C C . PRO A 1 191 ? -9.404 -4.128 -5.414 1.00 93.94 191 PRO A C 1
ATOM 1544 O O . PRO A 1 191 ? -8.194 -4.254 -5.584 1.00 93.94 191 PRO A O 1
ATOM 1547 N N . GLN A 1 192 ? -10.012 -4.545 -4.298 1.00 96.06 192 GLN A N 1
ATOM 1548 C CA . GLN A 1 192 ? -9.296 -5.173 -3.183 1.00 96.06 192 GLN A CA 1
ATOM 1549 C C . GLN A 1 192 ? -8.730 -6.553 -3.553 1.00 96.06 192 GLN A C 1
ATOM 1551 O O . GLN A 1 192 ? -7.556 -6.825 -3.303 1.00 96.06 192 GLN A O 1
ATOM 1556 N N . GLU A 1 193 ? -9.539 -7.413 -4.175 1.00 96.62 193 GLU A N 1
ATOM 1557 C CA . GLU A 1 193 ? -9.121 -8.745 -4.638 1.00 96.62 193 GLU A CA 1
ATOM 1558 C C . GLU A 1 193 ? -8.049 -8.641 -5.714 1.00 96.62 193 GLU A C 1
ATOM 1560 O O . GLU A 1 193 ? -7.036 -9.337 -5.665 1.00 96.62 193 GLU A O 1
ATOM 1565 N N . LEU A 1 194 ? -8.219 -7.688 -6.628 1.00 96.12 194 LEU A N 1
ATOM 1566 C CA . LEU A 1 194 ? -7.256 -7.406 -7.675 1.00 96.12 194 LEU A CA 1
ATOM 1567 C C . LEU A 1 194 ? -5.879 -7.066 -7.101 1.00 96.12 194 LEU A C 1
ATOM 1569 O O . LEU A 1 194 ? -4.876 -7.580 -7.589 1.00 96.12 194 LEU A O 1
ATOM 1573 N N . ILE A 1 195 ? -5.815 -6.217 -6.069 1.00 97.12 195 ILE A N 1
ATOM 1574 C CA . ILE A 1 195 ? -4.551 -5.852 -5.414 1.00 97.12 195 ILE A CA 1
ATOM 1575 C C . ILE A 1 195 ? -3.930 -7.071 -4.723 1.00 97.12 195 ILE A C 1
ATOM 1577 O O . ILE A 1 195 ? -2.730 -7.295 -4.875 1.00 97.12 195 ILE A O 1
ATOM 1581 N N . LYS A 1 196 ? -4.729 -7.885 -4.016 1.00 98.19 196 LYS A N 1
ATOM 1582 C CA . LYS A 1 196 ? -4.249 -9.117 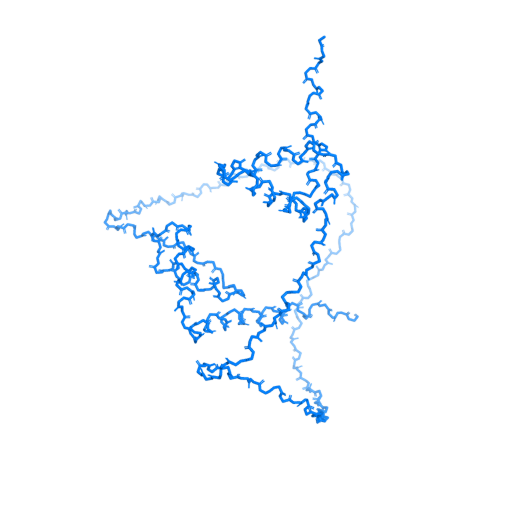-3.364 1.00 98.19 196 LYS A CA 1
ATOM 1583 C C . LYS A 1 196 ? -3.663 -10.101 -4.384 1.00 98.19 196 LYS A C 1
ATOM 1585 O O . LYS A 1 196 ? -2.550 -10.590 -4.198 1.00 98.19 196 LYS A O 1
ATOM 1590 N N . MET A 1 197 ? -4.374 -10.357 -5.483 1.00 98.06 197 MET A N 1
ATOM 1591 C CA . MET A 1 197 ? -3.912 -11.247 -6.553 1.00 98.06 197 MET A CA 1
ATOM 1592 C C . MET A 1 197 ? -2.694 -10.684 -7.285 1.00 98.06 197 MET A C 1
ATOM 1594 O O . MET A 1 197 ? -1.748 -11.421 -7.550 1.00 98.06 197 MET A O 1
ATOM 1598 N N . ALA A 1 198 ? -2.672 -9.378 -7.564 1.00 97.94 198 ALA A N 1
ATOM 1599 C CA . ALA A 1 198 ? -1.529 -8.732 -8.197 1.00 97.94 198 ALA A CA 1
ATOM 1600 C C . ALA A 1 198 ? -0.278 -8.786 -7.308 1.00 97.94 198 ALA A C 1
ATOM 1602 O O . ALA A 1 198 ? 0.813 -9.010 -7.821 1.00 97.94 198 ALA A O 1
ATOM 1603 N N . ALA A 1 199 ? -0.413 -8.632 -5.988 1.00 98.25 199 ALA A N 1
ATOM 1604 C CA . ALA A 1 199 ? 0.707 -8.774 -5.060 1.00 98.25 199 ALA A CA 1
ATOM 1605 C C . ALA A 1 199 ? 1.300 -10.191 -5.113 1.00 98.25 199 ALA A C 1
ATOM 1607 O O . ALA A 1 199 ? 2.509 -10.341 -5.285 1.00 98.25 199 ALA A O 1
ATOM 1608 N N . ARG A 1 200 ? 0.448 -11.227 -5.068 1.00 98.38 200 ARG A N 1
ATOM 1609 C CA . ARG A 1 200 ? 0.876 -12.631 -5.208 1.00 98.38 200 ARG A CA 1
ATOM 1610 C C . ARG A 1 200 ? 1.571 -12.875 -6.548 1.00 98.38 200 ARG A C 1
ATOM 1612 O O . ARG A 1 200 ? 2.704 -13.342 -6.576 1.00 98.38 200 ARG A O 1
ATOM 1619 N N . ALA A 1 201 ? 0.936 -12.467 -7.647 1.00 98.25 201 ALA A N 1
ATOM 1620 C CA . ALA A 1 201 ? 1.483 -12.621 -8.993 1.00 98.25 201 ALA A CA 1
ATOM 1621 C C . ALA A 1 201 ? 2.801 -11.853 -9.194 1.00 98.25 201 ALA A C 1
ATOM 1623 O O . ALA A 1 201 ? 3.661 -12.298 -9.949 1.00 98.25 201 ALA A O 1
ATOM 1624 N N . TRP A 1 202 ? 2.979 -10.711 -8.523 1.00 98.19 202 TRP A N 1
ATOM 1625 C CA . TRP A 1 202 ? 4.236 -9.969 -8.533 1.00 98.19 202 TRP A CA 1
ATOM 1626 C C . TRP A 1 202 ? 5.343 -10.719 -7.796 1.00 98.19 202 TRP A C 1
ATOM 1628 O O . TRP A 1 202 ? 6.454 -10.798 -8.314 1.00 98.19 202 TRP A O 1
ATOM 1638 N N . CYS A 1 203 ? 5.058 -11.294 -6.625 1.00 98.12 203 CYS A N 1
ATOM 1639 C CA . CYS A 1 203 ? 6.033 -12.095 -5.885 1.00 98.12 203 CYS A CA 1
ATOM 1640 C C . CYS A 1 203 ? 6.494 -13.311 -6.699 1.00 98.12 203 CYS A C 1
ATOM 1642 O O . CYS A 1 203 ? 7.69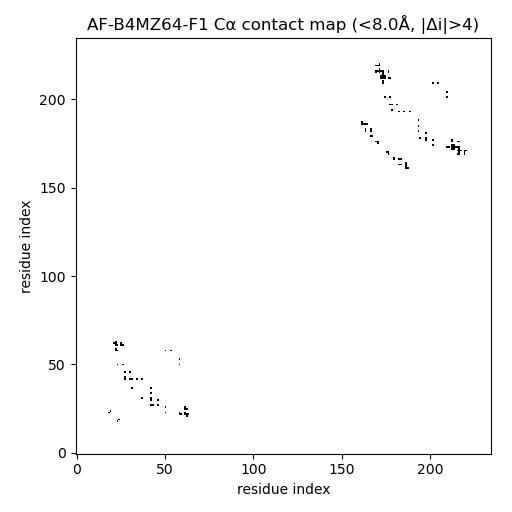9 -13.526 -6.806 1.00 98.12 203 CY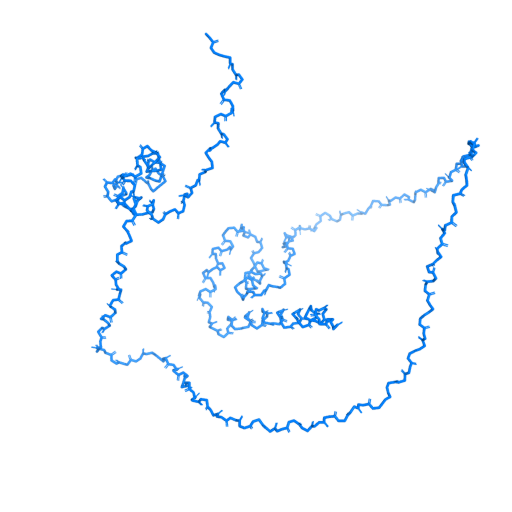S A O 1
ATOM 1644 N N . SER A 1 204 ? 5.563 -14.007 -7.360 1.00 98.19 204 SER A N 1
ATOM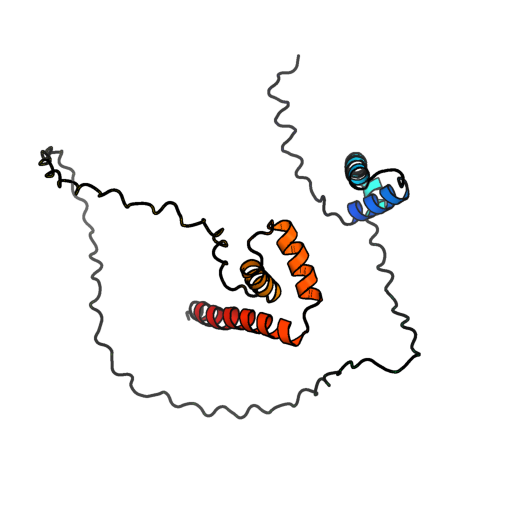 1645 C CA . SER A 1 204 ? 5.841 -15.164 -8.226 1.00 98.19 204 SER A CA 1
ATOM 1646 C C . SER A 1 204 ? 6.479 -14.812 -9.579 1.00 98.19 204 SER A C 1
ATOM 1648 O O . SER A 1 204 ? 6.852 -15.705 -10.336 1.00 98.19 204 SER A O 1
ATOM 1650 N N . LEU A 1 205 ? 6.587 -13.527 -9.936 1.00 97.38 205 LEU A N 1
ATOM 1651 C CA . LEU A 1 205 ? 7.160 -13.110 -11.215 1.00 97.38 205 LEU A CA 1
ATOM 1652 C C . LEU A 1 205 ? 8.699 -13.261 -11.190 1.00 97.38 205 LEU A C 1
ATOM 1654 O O . LEU A 1 205 ? 9.327 -12.752 -10.253 1.00 97.38 205 LEU A O 1
ATOM 1658 N N . PRO A 1 206 ? 9.333 -13.852 -12.223 1.00 98.25 206 PRO A N 1
ATOM 1659 C CA . PRO A 1 206 ? 10.790 -13.888 -12.321 1.00 98.25 206 PRO A CA 1
ATOM 1660 C C . PRO A 1 206 ? 11.382 -12.480 -12.449 1.00 98.25 206 PRO A C 1
ATOM 1662 O O . PRO A 1 206 ? 10.745 -11.549 -12.963 1.00 98.25 206 PRO A O 1
ATOM 1665 N N . GLU A 1 207 ? 12.625 -12.337 -11.995 1.00 97.12 207 GLU A N 1
ATOM 1666 C CA . GLU A 1 207 ? 13.300 -11.046 -11.850 1.00 97.12 207 GLU A CA 1
ATOM 1667 C C . GLU A 1 207 ? 13.463 -10.306 -13.188 1.00 97.12 207 GLU A C 1
ATOM 1669 O O . GLU A 1 207 ? 13.262 -9.091 -13.252 1.00 97.12 207 GLU A O 1
ATOM 1674 N N . ASP A 1 208 ? 13.680 -11.035 -14.284 1.00 96.06 208 ASP A N 1
ATOM 1675 C CA . ASP A 1 208 ? 13.787 -10.471 -15.637 1.00 96.06 208 ASP A CA 1
ATOM 1676 C C . ASP A 1 208 ? 12.496 -9.775 -16.080 1.00 96.06 208 ASP A C 1
ATOM 1678 O O . ASP A 1 208 ? 12.500 -8.677 -16.651 1.00 96.06 208 ASP A O 1
ATOM 1682 N N . LYS A 1 209 ? 11.344 -10.378 -15.756 1.00 96.94 209 LYS A N 1
ATOM 1683 C CA . LYS A 1 209 ? 10.036 -9.784 -16.050 1.00 96.94 209 LYS A CA 1
ATOM 1684 C C . LYS A 1 209 ? 9.782 -8.575 -15.153 1.00 96.94 209 LYS A C 1
ATOM 1686 O O . LYS A 1 209 ? 9.221 -7.591 -15.640 1.00 96.94 209 LYS A O 1
ATOM 1691 N N . LYS A 1 210 ? 10.219 -8.599 -13.885 1.00 97.38 210 LYS A N 1
ATOM 1692 C CA . LYS A 1 210 ? 10.144 -7.435 -12.978 1.00 97.38 210 LYS A CA 1
ATOM 1693 C C . LYS A 1 210 ? 10.992 -6.275 -13.504 1.00 97.38 210 LYS A C 1
ATOM 1695 O O . LYS A 1 210 ? 10.549 -5.122 -13.451 1.00 97.38 210 LYS A O 1
ATOM 1700 N N . ASP A 1 211 ? 12.154 -6.565 -14.092 1.00 96.69 211 ASP A N 1
ATOM 1701 C CA . ASP A 1 211 ? 13.065 -5.545 -14.612 1.00 96.69 211 ASP A CA 1
ATOM 1702 C C . ASP A 1 211 ? 12.451 -4.720 -15.745 1.00 96.69 211 ASP A C 1
ATOM 1704 O O . ASP A 1 211 ? 12.583 -3.492 -15.779 1.00 96.69 211 ASP A O 1
ATOM 1708 N N . ARG A 1 212 ? 11.651 -5.352 -16.611 1.00 96.75 212 ARG A N 1
ATOM 1709 C CA . ARG A 1 212 ? 10.872 -4.642 -17.637 1.00 96.75 212 ARG A CA 1
ATOM 1710 C C . ARG A 1 212 ? 10.005 -3.529 -17.034 1.00 96.75 212 ARG A C 1
ATOM 1712 O O . ARG A 1 212 ? 9.954 -2.422 -17.580 1.00 96.75 212 ARG A O 1
ATOM 1719 N N . TYR A 1 213 ? 9.348 -3.786 -15.902 1.00 96.56 213 TYR A N 1
ATOM 1720 C CA . TYR A 1 213 ? 8.508 -2.798 -15.217 1.00 96.56 213 TYR A CA 1
ATOM 1721 C C . TYR A 1 213 ? 9.318 -1.727 -14.482 1.00 96.56 213 TYR A C 1
ATOM 1723 O O . TYR A 1 213 ? 8.907 -0.560 -14.464 1.00 96.56 213 TYR A O 1
ATOM 1731 N N . ARG A 1 214 ? 10.491 -2.078 -13.941 1.00 94.62 214 ARG A N 1
ATOM 1732 C CA . ARG A 1 214 ? 11.437 -1.105 -13.371 1.00 94.62 214 ARG A CA 1
ATOM 1733 C C . ARG A 1 214 ? 11.971 -0.141 -14.426 1.00 94.62 214 ARG A C 1
ATOM 1735 O O . ARG A 1 214 ? 11.947 1.068 -14.213 1.00 94.62 214 ARG A O 1
ATOM 1742 N N . ARG A 1 215 ? 12.354 -0.632 -15.609 1.00 93.94 215 ARG A N 1
ATOM 1743 C CA . ARG A 1 215 ? 12.812 0.230 -16.714 1.00 93.94 215 ARG A CA 1
ATOM 1744 C C . ARG A 1 215 ? 11.732 1.211 -17.170 1.00 93.94 215 ARG A C 1
ATOM 1746 O O . ARG A 1 215 ? 12.052 2.355 -17.493 1.00 93.94 215 ARG A O 1
ATOM 1753 N N . MET A 1 216 ? 10.457 0.805 -17.166 1.00 91.12 216 MET A N 1
ATOM 1754 C CA . MET A 1 216 ? 9.342 1.720 -17.450 1.00 91.12 216 MET A CA 1
ATOM 1755 C C . MET A 1 216 ? 9.262 2.866 -16.435 1.00 91.12 216 MET A C 1
ATOM 1757 O O . MET A 1 216 ? 9.084 4.013 -16.841 1.00 91.12 216 MET A O 1
ATOM 1761 N N . ALA A 1 217 ? 9.467 2.584 -15.146 1.00 88.12 217 ALA A N 1
ATOM 1762 C CA . ALA A 1 217 ? 9.536 3.614 -14.111 1.00 88.12 217 ALA A CA 1
ATOM 1763 C C . ALA A 1 217 ? 10.723 4.573 -14.327 1.00 88.12 217 ALA A C 1
ATOM 1765 O O . ALA A 1 217 ? 10.555 5.794 -14.291 1.00 88.12 217 ALA A O 1
ATOM 1766 N N . CYS A 1 218 ? 11.905 4.044 -14.664 1.00 83.31 218 CYS A N 1
ATOM 1767 C CA . CYS A 1 218 ? 13.097 4.858 -14.924 1.00 83.31 218 CYS A CA 1
ATOM 1768 C C . CYS A 1 218 ? 12.947 5.812 -16.122 1.00 83.31 218 CYS A C 1
ATOM 1770 O O . CYS A 1 218 ? 13.550 6.886 -16.128 1.00 83.31 218 CYS A O 1
ATOM 1772 N N . LYS A 1 219 ? 12.158 5.453 -17.145 1.00 81.31 219 LYS A N 1
ATOM 1773 C CA . LYS A 1 219 ? 11.903 6.341 -18.294 1.00 81.31 219 LYS A CA 1
ATOM 1774 C C . LYS A 1 219 ? 11.153 7.609 -17.873 1.00 81.31 219 LYS A C 1
ATOM 1776 O O . LYS A 1 219 ? 11.513 8.696 -18.319 1.00 81.31 219 LYS A O 1
ATOM 1781 N N . VAL A 1 220 ? 10.178 7.480 -16.970 1.00 77.62 220 VAL A N 1
ATOM 1782 C CA . VAL A 1 220 ? 9.373 8.609 -16.471 1.00 77.62 220 VAL A CA 1
ATOM 1783 C C . VAL A 1 220 ? 10.228 9.593 -15.670 1.00 77.62 220 VAL A C 1
ATOM 1785 O O . VAL A 1 220 ? 10.109 10.807 -15.835 1.00 77.62 220 VAL A O 1
ATOM 1788 N N . SER A 1 221 ? 11.128 9.092 -14.821 1.00 71.00 221 SER A N 1
ATOM 1789 C CA . SER A 1 221 ? 11.964 9.960 -13.985 1.00 71.00 221 SER A CA 1
ATOM 1790 C C . SER A 1 221 ? 13.026 10.715 -14.790 1.00 71.00 221 SER A C 1
ATOM 1792 O O . SER A 1 221 ? 13.271 11.897 -14.525 1.00 71.00 221 SER A O 1
ATOM 1794 N N . LYS A 1 222 ? 13.613 10.078 -15.811 1.00 64.06 222 LYS A N 1
ATOM 1795 C CA . LYS A 1 222 ? 14.641 10.694 -16.664 1.00 64.06 222 LYS A CA 1
ATOM 1796 C C . LYS A 1 222 ? 14.085 11.789 -17.578 1.00 64.06 222 LYS A C 1
ATOM 1798 O O . LYS A 1 222 ? 14.748 12.811 -17.745 1.00 64.06 222 LYS A O 1
ATOM 1803 N N . SER A 1 223 ? 12.876 11.631 -18.126 1.00 59.81 223 SER A N 1
ATOM 1804 C CA . SER A 1 223 ? 12.307 12.626 -19.049 1.00 59.81 223 SER A CA 1
ATOM 1805 C C . SER A 1 223 ? 11.772 13.881 -18.351 1.00 59.81 223 SER A C 1
ATOM 1807 O O . SER A 1 223 ? 11.797 14.961 -18.938 1.00 59.81 223 SER A O 1
ATOM 1809 N N . CYS A 1 224 ? 11.303 13.770 -17.103 1.00 55.00 224 CYS A N 1
ATOM 1810 C CA . CYS A 1 224 ? 10.638 14.881 -16.412 1.00 55.00 224 CYS A CA 1
ATOM 1811 C C . CYS A 1 224 ? 11.579 15.701 -15.515 1.00 55.00 224 CYS A C 1
ATOM 1813 O O . CYS A 1 224 ? 11.443 16.924 -15.453 1.00 55.00 224 CYS A O 1
ATOM 1815 N N . ARG A 1 225 ? 12.588 15.086 -14.873 1.00 52.72 225 ARG A N 1
ATOM 1816 C CA . ARG A 1 225 ? 13.517 15.841 -14.004 1.00 52.72 225 ARG A CA 1
ATOM 1817 C C . ARG A 1 225 ? 14.447 16.784 -14.771 1.00 52.72 225 ARG A C 1
ATOM 1819 O O . ARG A 1 225 ? 14.813 17.826 -14.238 1.00 52.72 225 ARG A O 1
ATOM 1826 N N . HIS A 1 226 ? 14.794 16.474 -16.021 1.00 52.88 226 HIS A N 1
ATOM 1827 C CA . HIS A 1 226 ? 15.711 17.315 -16.800 1.00 52.88 226 HIS A CA 1
ATOM 1828 C C . HIS A 1 226 ? 15.097 18.644 -17.269 1.00 52.88 226 HIS A C 1
ATOM 1830 O O . HIS A 1 226 ? 15.834 19.605 -17.482 1.00 52.88 226 HIS A O 1
ATOM 1836 N N . LYS A 1 227 ? 13.765 18.730 -17.404 1.00 55.75 227 LYS A N 1
ATOM 1837 C CA . LYS A 1 227 ? 13.094 19.981 -17.796 1.00 55.75 227 LYS A CA 1
ATOM 1838 C C . LYS A 1 227 ? 12.879 20.925 -16.613 1.00 55.75 227 LYS A C 1
ATOM 1840 O O . LYS A 1 227 ? 13.063 22.124 -16.772 1.00 55.75 227 LYS A O 1
ATOM 1845 N N . HIS A 1 228 ? 12.581 20.402 -15.422 1.00 54.28 228 HIS A N 1
ATOM 1846 C CA . HIS A 1 228 ? 12.311 21.250 -14.255 1.00 54.28 228 HIS A CA 1
ATOM 1847 C C . HIS A 1 228 ? 13.577 21.829 -13.600 1.00 54.28 228 HIS A C 1
ATOM 1849 O O . HIS A 1 228 ? 13.514 22.874 -12.964 1.00 54.28 228 HIS A O 1
ATOM 1855 N N . ARG A 1 229 ? 14.746 21.196 -13.785 1.00 51.94 229 ARG A N 1
ATOM 1856 C CA . ARG A 1 229 ? 16.017 21.706 -13.236 1.00 51.94 229 ARG A CA 1
ATOM 1857 C C . ARG A 1 229 ? 16.619 22.891 -14.001 1.00 51.94 229 ARG A C 1
ATOM 1859 O O . ARG A 1 229 ? 17.534 23.511 -13.481 1.00 51.94 229 ARG A O 1
ATOM 1866 N N . ARG A 1 230 ? 16.130 23.227 -15.204 1.00 53.12 230 ARG A N 1
ATOM 1867 C CA . ARG A 1 230 ? 16.644 24.375 -15.983 1.00 53.12 230 ARG A CA 1
ATOM 1868 C C . ARG A 1 230 ? 16.028 25.725 -15.598 1.00 53.12 230 ARG A C 1
ATOM 1870 O O . ARG A 1 230 ? 16.450 26.736 -16.142 1.00 53.12 230 ARG A O 1
ATOM 1877 N N . VAL A 1 231 ? 15.047 25.751 -14.694 1.00 55.00 231 VAL A N 1
ATOM 1878 C CA . VAL A 1 231 ? 14.310 26.980 -14.337 1.00 55.00 231 VAL A CA 1
ATOM 1879 C C . VAL A 1 231 ? 14.866 27.660 -13.070 1.00 55.00 231 VAL A C 1
ATOM 1881 O O . VAL A 1 231 ? 14.504 28.792 -12.788 1.00 55.00 231 VAL A O 1
ATOM 1884 N N . CYS A 1 232 ? 15.805 27.041 -12.343 1.00 47.78 232 CYS A N 1
ATOM 1885 C CA . CYS A 1 232 ? 16.335 27.583 -11.077 1.00 47.78 232 CYS A CA 1
ATOM 1886 C C . CYS A 1 232 ? 17.858 27.804 -11.078 1.00 47.78 232 CYS A C 1
ATOM 1888 O O . CYS A 1 232 ? 18.512 27.614 -10.060 1.00 47.78 232 CYS A O 1
ATOM 1890 N N . THR A 1 233 ? 18.436 28.201 -12.211 1.00 50.22 233 THR A N 1
ATOM 1891 C CA . THR A 1 233 ? 19.786 28.791 -12.243 1.00 50.22 233 THR A CA 1
ATOM 1892 C C . THR A 1 233 ? 19.705 30.155 -12.916 1.00 50.22 233 THR A C 1
ATOM 1894 O O . THR A 1 233 ? 20.179 30.336 -14.037 1.00 50.22 233 THR A O 1
ATOM 1897 N N . GLY A 1 234 ? 19.002 31.081 -12.261 1.00 49.69 234 GLY A N 1
ATOM 1898 C CA . GLY A 1 234 ? 19.141 32.510 -12.515 1.00 49.69 234 GLY A CA 1
ATOM 1899 C C . GLY A 1 234 ? 20.340 33.008 -11.717 1.00 49.69 234 GLY A C 1
ATOM 1900 O O . GLY A 1 2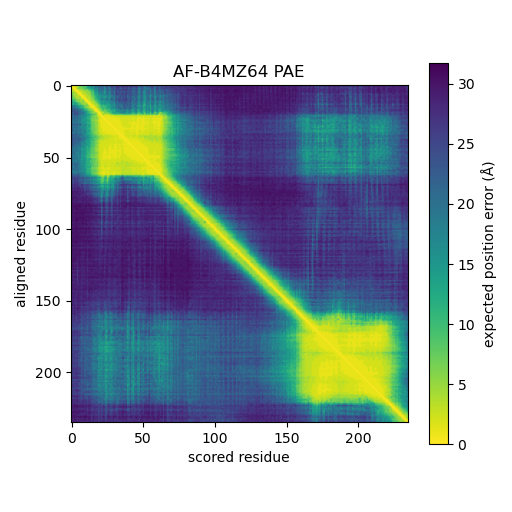34 ? 20.369 32.822 -10.503 1.00 49.69 234 GLY A O 1
ATOM 1901 N N . LYS A 1 235 ? 21.340 33.517 -12.436 1.00 42.38 235 LYS A N 1
ATOM 1902 C CA . LYS A 1 235 ? 22.369 34.411 -11.902 1.00 42.38 235 LYS A CA 1
ATOM 1903 C C . LYS A 1 235 ? 21.749 35.761 -11.577 1.00 42.38 235 LYS A C 1
ATOM 1905 O O . LYS A 1 235 ? 20.791 36.119 -12.302 1.00 42.38 235 LYS A O 1
#

InterPro domains:
  IPR024460 Protamine-like [PF06382] (103-216)
  IPR036910 High mobility group box domain superfamily [G3DSA:1.10.30.10] (143-231)
  IPR036910 High mobility group box domain superfamily [SSF47095] (172-222)

Nearest PDB structures (foldseek):
  7m5w-assembly1_A  TM=7.126E-01  e=5.244E-01  Homo sapiens
  1lwm-assembly1_A  TM=7.481E-01  e=9.550E-01  Saccharomyces cerevisiae
  3fgh-assembly1_A  TM=7.622E-01  e=1.289E+00  Homo sapiens
  2gzk-assembly1_A  TM=3.153E-01  e=2.880E-01  unclassified

Foldseek 3Di:
DDDPPPVVVVPPPCPVPPPPQQLLVQQLVVQCVVVVVDDPVRSVVVSVVVVVPDDVVVSVVSNPPPPPPPPPPPPPPDDDDDDDPPPPPPPDDDPPPPPPDPPPDDPPDDDDDPDDPPPDPDDDDDDDDDDDDDDDDDDPDPPDPPDPPDPDPDDPPPPPPLPQPDQDDQALDLLSQQLSVQCVVPVPDDPVVSVVVSVVVVVVDDPVVSVVSNVSSVVVCVVPVVVVVVPPPDD

Mean predicted aligned error: 20.61 Å